Protein AF-A0A4P2QAY0-F1 (afdb_monomer_lite)

Structure (mmCIF, N/CA/C/O backbone):
data_AF-A0A4P2QAY0-F1
#
_entry.id   AF-A0A4P2QAY0-F1
#
loop_
_atom_site.group_PDB
_atom_site.id
_atom_site.type_symbol
_atom_site.label_atom_id
_atom_site.label_alt_id
_atom_site.label_comp_id
_atom_site.label_asym_id
_atom_site.label_entity_id
_atom_site.label_seq_id
_atom_site.pdbx_PDB_ins_code
_atom_site.Cartn_x
_atom_site.Cartn_y
_atom_site.Cartn_z
_atom_site.occupancy
_atom_site.B_iso_or_equiv
_atom_site.auth_seq_id
_atom_site.auth_comp_id
_atom_site.auth_asym_id
_atom_site.auth_atom_id
_atom_site.pdbx_PDB_model_num
ATOM 1 N N . MET A 1 1 ? -12.761 -28.980 12.008 1.00 47.50 1 MET A N 1
ATOM 2 C CA . MET A 1 1 ? -11.413 -28.696 11.479 1.00 47.50 1 MET A CA 1
ATOM 3 C C . MET A 1 1 ? -11.231 -27.200 11.664 1.00 47.50 1 MET A C 1
ATOM 5 O O . MET A 1 1 ? -11.653 -26.453 10.802 1.00 47.50 1 MET A O 1
ATOM 9 N N . LEU A 1 2 ? -11.229 -26.780 12.928 1.00 54.50 2 LEU A N 1
ATOM 10 C CA . LEU A 1 2 ? -10.047 -26.443 13.731 1.00 54.50 2 LEU A CA 1
ATOM 11 C C . LEU A 1 2 ? -9.397 -25.184 13.164 1.00 54.50 2 LEU A C 1
ATOM 13 O O . LEU A 1 2 ? -8.506 -25.261 12.332 1.00 54.50 2 LEU A O 1
ATOM 17 N N . ASP A 1 3 ? -9.877 -24.043 13.655 1.00 65.00 3 ASP A N 1
ATOM 18 C CA . ASP A 1 3 ? -9.274 -22.710 13.551 1.00 65.00 3 ASP A CA 1
ATOM 19 C C . ASP A 1 3 ? -7.863 -22.625 14.194 1.00 65.00 3 ASP A C 1
ATOM 21 O O . ASP A 1 3 ? -7.434 -21.546 14.595 1.00 65.00 3 ASP A O 1
ATOM 25 N N . ASP A 1 4 ? -7.144 -23.750 14.313 1.00 76.12 4 ASP A N 1
ATOM 26 C CA . ASP A 1 4 ? -5.813 -23.865 14.930 1.00 76.12 4 ASP A CA 1
ATOM 27 C C . ASP A 1 4 ? -4.707 -23.212 14.084 1.00 76.12 4 ASP A C 1
ATOM 29 O O . ASP A 1 4 ? -3.622 -22.948 14.593 1.00 76.12 4 ASP A O 1
ATOM 33 N N . ASP A 1 5 ? -4.976 -22.910 12.810 1.00 91.44 5 ASP A N 1
ATOM 34 C CA . ASP A 1 5 ? -4.000 -22.284 11.908 1.00 91.44 5 ASP A CA 1
ATOM 35 C C . ASP A 1 5 ? -3.909 -20.754 12.079 1.00 91.44 5 ASP A C 1
ATOM 37 O O . ASP A 1 5 ? -3.057 -20.105 11.467 1.00 91.44 5 ASP A O 1
ATOM 41 N N . LYS A 1 6 ? -4.777 -20.146 12.902 1.00 95.38 6 LYS A N 1
ATOM 42 C CA . LYS A 1 6 ? -4.763 -18.698 13.147 1.00 95.38 6 LYS A CA 1
ATOM 43 C C . LYS A 1 6 ? -3.815 -18.340 14.288 1.00 95.38 6 LYS A C 1
ATOM 45 O O . LYS A 1 6 ? -3.742 -19.016 15.312 1.00 95.38 6 LYS A O 1
ATOM 50 N N . LEU A 1 7 ? -3.132 -17.209 14.143 1.00 95.62 7 LEU A N 1
ATOM 51 C CA . LEU A 1 7 ? -2.314 -16.630 15.199 1.00 95.62 7 LEU A CA 1
ATOM 52 C C . LEU A 1 7 ? -3.165 -16.335 16.438 1.00 95.62 7 LEU A C 1
ATOM 54 O O . LEU A 1 7 ? -4.282 -15.817 16.344 1.00 95.62 7 LEU A O 1
ATOM 58 N N . SER A 1 8 ? -2.589 -16.618 17.608 1.00 96.19 8 SER A N 1
ATOM 59 C CA . SER A 1 8 ? -3.193 -16.270 18.894 1.00 96.19 8 SER A CA 1
ATOM 60 C C . SER A 1 8 ? -3.553 -14.776 18.929 1.00 96.19 8 SER A C 1
ATOM 62 O O . SER A 1 8 ? -2.738 -13.950 18.505 1.00 96.19 8 SER A O 1
ATOM 64 N N . PRO A 1 9 ? -4.731 -14.390 19.455 1.00 95.62 9 PRO A N 1
ATOM 65 C CA . PRO A 1 9 ? -5.143 -12.990 19.524 1.00 95.62 9 PRO A CA 1
ATOM 66 C C . PRO A 1 9 ? -4.141 -12.109 20.280 1.00 95.62 9 PRO A C 1
ATOM 68 O O . PRO A 1 9 ? -3.967 -10.956 19.898 1.00 95.62 9 PRO A O 1
ATOM 71 N N . ASP A 1 10 ? -3.419 -12.656 21.260 1.00 96.88 10 ASP A N 1
ATOM 72 C CA . ASP A 1 10 ? -2.382 -11.932 22.012 1.00 96.88 10 ASP A CA 1
ATOM 73 C C . ASP A 1 10 ? -1.148 -11.592 21.156 1.00 96.88 10 ASP A C 1
ATOM 75 O O . ASP A 1 10 ? -0.409 -10.658 21.458 1.00 96.88 10 ASP A O 1
ATOM 79 N N . LEU A 1 11 ? -0.914 -12.344 20.072 1.00 97.38 11 LEU A N 1
ATOM 80 C CA . LEU A 1 11 ? 0.129 -12.042 19.088 1.00 97.38 11 LEU A CA 1
ATOM 81 C C . LEU A 1 11 ? -0.341 -11.045 18.038 1.00 97.38 11 LEU A C 1
ATOM 83 O O . LEU A 1 11 ? 0.498 -10.452 17.368 1.00 97.38 11 LEU A O 1
ATOM 87 N N . VAL A 1 12 ? -1.652 -10.875 17.864 1.00 98.25 12 VAL A N 1
ATOM 88 C CA . VAL A 1 12 ? -2.234 -10.036 16.809 1.00 98.25 12 VAL A CA 1
ATOM 89 C C . VAL A 1 12 ? -2.590 -8.653 17.331 1.00 98.25 12 VAL A C 1
ATOM 91 O O . VAL A 1 12 ? -2.385 -7.661 16.630 1.00 98.25 12 VAL A O 1
ATOM 94 N N . TRP A 1 13 ? -3.081 -8.581 18.565 1.00 98.25 13 TRP A N 1
ATOM 95 C CA . TRP A 1 13 ? -3.590 -7.367 19.183 1.00 98.25 13 TRP A CA 1
ATOM 96 C C . TRP A 1 13 ? -2.704 -6.919 20.337 1.00 98.25 13 TRP A C 1
ATOM 98 O O . TRP A 1 13 ? -2.377 -7.680 21.242 1.00 98.25 13 TRP A O 1
ATOM 108 N N . GLN A 1 14 ? -2.355 -5.642 20.322 1.00 98.12 14 GLN A N 1
ATOM 109 C CA . GLN A 1 14 ? -1.758 -4.965 21.458 1.00 98.12 14 GLN A CA 1
ATOM 110 C C . GLN A 1 14 ? -2.830 -4.645 22.518 1.00 98.12 14 GLN A C 1
ATOM 112 O O . GLN A 1 14 ? -4.012 -4.512 22.181 1.00 98.12 14 GLN A O 1
ATOM 117 N N . PRO A 1 15 ? -2.448 -4.451 23.796 1.00 97.44 15 PRO A N 1
ATOM 118 C CA . PRO A 1 15 ? -3.392 -4.110 24.867 1.00 97.44 15 PRO A CA 1
ATOM 119 C C . PRO A 1 15 ? -4.153 -2.792 24.647 1.00 97.44 15 PRO A C 1
ATOM 121 O O . PRO A 1 15 ? -5.195 -2.569 25.258 1.00 97.44 15 PRO A O 1
ATOM 124 N N . ASP A 1 16 ? -3.632 -1.910 23.794 1.00 97.25 16 ASP A N 1
ATOM 125 C CA . ASP A 1 16 ? -4.245 -0.634 23.415 1.00 97.25 16 ASP A CA 1
ATOM 126 C C . ASP A 1 16 ? -5.244 -0.755 22.246 1.00 97.25 16 ASP A C 1
ATOM 128 O O . ASP A 1 16 ? -5.879 0.230 21.863 1.00 97.25 16 ASP A O 1
ATOM 132 N N . GLY A 1 17 ? -5.422 -1.964 21.704 1.00 97.75 17 GLY A N 1
ATOM 133 C CA . GLY A 1 17 ? -6.320 -2.251 20.591 1.00 97.75 17 GLY A CA 1
ATOM 134 C C . GLY A 1 17 ? -5.708 -2.034 19.205 1.00 97.75 17 GLY A C 1
ATOM 135 O O . GLY A 1 17 ? -6.449 -2.111 18.223 1.00 97.75 17 GLY A O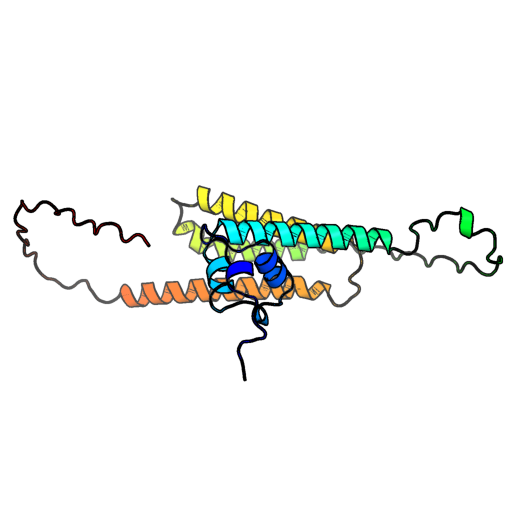 1
ATOM 136 N N . HIS A 1 18 ? -4.402 -1.772 19.092 1.00 98.56 18 HIS A N 1
ATOM 137 C CA . HIS A 1 18 ? -3.695 -1.728 17.809 1.00 98.56 18 HIS A CA 1
ATOM 138 C C . HIS A 1 18 ? -3.202 -3.111 17.367 1.00 98.56 18 HIS A C 1
ATOM 140 O O . HIS A 1 18 ? -3.124 -4.049 18.156 1.00 98.56 18 HIS A O 1
ATOM 146 N N . LEU A 1 19 ? -2.863 -3.246 16.084 1.00 98.50 19 LEU A N 1
ATOM 147 C CA . LEU A 1 19 ? -2.205 -4.451 15.583 1.00 98.50 19 LEU A CA 1
ATOM 148 C C . LEU A 1 19 ? -0.742 -4.473 16.029 1.00 98.50 19 LEU A C 1
ATOM 150 O O . LEU A 1 19 ? -0.080 -3.433 16.075 1.00 98.50 19 LEU A O 1
ATOM 154 N N . THR A 1 20 ? -0.228 -5.649 16.360 1.00 98.44 20 THR A N 1
ATOM 155 C CA . THR A 1 20 ? 1.206 -5.849 16.601 1.00 98.44 20 THR A CA 1
ATOM 156 C C . THR A 1 20 ? 1.997 -5.759 15.291 1.00 98.44 20 THR A C 1
ATOM 158 O O . THR A 1 20 ? 1.451 -5.917 14.199 1.00 98.44 20 THR A O 1
ATOM 161 N N . GLU A 1 21 ? 3.314 -5.570 15.388 1.00 97.44 21 GLU A N 1
ATOM 162 C CA . GLU A 1 21 ? 4.213 -5.624 14.224 1.00 97.44 21 GLU A CA 1
ATOM 163 C C . GLU A 1 21 ? 4.156 -6.985 13.506 1.00 97.44 21 GLU A C 1
ATOM 165 O O . GLU A 1 21 ? 4.254 -7.035 12.285 1.00 97.44 21 GLU A O 1
ATOM 170 N N . ILE A 1 22 ? 3.919 -8.084 14.237 1.00 97.69 22 ILE A N 1
ATOM 171 C CA . ILE A 1 22 ? 3.769 -9.429 13.656 1.00 97.69 22 ILE A CA 1
ATOM 172 C C . ILE A 1 22 ? 2.527 -9.481 12.758 1.00 97.69 22 ILE A C 1
ATOM 174 O O . ILE A 1 22 ? 2.608 -9.942 11.621 1.00 97.69 22 ILE A O 1
ATOM 178 N N . ALA A 1 23 ? 1.390 -8.965 13.236 1.00 98.00 23 ALA A N 1
ATOM 179 C CA . ALA A 1 23 ? 0.167 -8.916 12.440 1.00 98.00 23 ALA A CA 1
ATOM 180 C C . ALA A 1 23 ? 0.288 -7.979 11.232 1.00 98.00 23 ALA A C 1
ATOM 182 O O . ALA A 1 23 ? -0.228 -8.288 10.159 1.00 98.00 23 ALA A O 1
ATOM 183 N N . LEU A 1 24 ? 0.978 -6.846 11.387 1.00 97.81 24 LEU A N 1
ATOM 184 C CA . LEU A 1 24 ? 1.247 -5.928 10.278 1.00 97.81 24 LEU A CA 1
ATOM 185 C C . LEU A 1 24 ? 2.187 -6.546 9.234 1.00 97.81 24 LEU A C 1
ATOM 187 O O . LEU A 1 24 ? 1.961 -6.339 8.045 1.00 97.81 24 LEU A O 1
ATOM 191 N N . GLY A 1 25 ? 3.192 -7.319 9.656 1.00 96.19 25 GLY A N 1
ATOM 192 C CA . GLY A 1 25 ? 4.067 -8.084 8.764 1.00 96.19 25 GLY A CA 1
ATOM 193 C C . GLY A 1 25 ? 3.290 -9.123 7.960 1.00 96.19 25 GLY A C 1
ATOM 194 O O . GLY A 1 25 ? 3.329 -9.087 6.735 1.00 96.19 25 GLY A O 1
ATOM 195 N N . ALA A 1 26 ? 2.478 -9.946 8.633 1.00 96.94 26 ALA A N 1
ATOM 196 C CA . ALA A 1 26 ? 1.621 -10.929 7.966 1.00 96.94 26 ALA A CA 1
ATOM 197 C C . ALA A 1 26 ? 0.665 -10.278 6.946 1.00 96.94 26 ALA A C 1
ATOM 199 O O . ALA A 1 26 ? 0.512 -10.778 5.836 1.00 96.94 26 ALA A O 1
ATOM 200 N N . LEU A 1 27 ? 0.067 -9.122 7.277 1.00 97.06 27 LEU A N 1
ATOM 201 C CA . LEU A 1 27 ? -0.730 -8.346 6.315 1.00 97.06 27 LEU A CA 1
ATOM 202 C C . LEU A 1 27 ? 0.102 -7.815 5.141 1.00 97.06 27 LEU A C 1
ATOM 204 O O . LEU A 1 27 ? -0.397 -7.757 4.021 1.00 97.06 27 LEU A O 1
ATOM 208 N N . GLY A 1 28 ? 1.337 -7.380 5.393 1.00 95.00 28 GLY A N 1
ATOM 209 C CA . GLY A 1 28 ? 2.248 -6.887 4.360 1.00 95.00 28 GLY A CA 1
ATOM 210 C C . GLY A 1 28 ? 2.680 -7.972 3.373 1.00 95.00 28 GLY A C 1
ATOM 211 O O . GLY A 1 28 ? 2.832 -7.678 2.188 1.00 95.00 28 GLY A O 1
ATOM 212 N N . ASP A 1 29 ? 2.812 -9.206 3.855 1.00 93.75 29 ASP A N 1
ATOM 213 C CA . ASP A 1 29 ? 3.214 -10.374 3.067 1.00 93.75 29 ASP A CA 1
ATOM 214 C C . ASP A 1 29 ? 2.033 -11.047 2.333 1.00 93.75 29 ASP A C 1
ATOM 216 O O . ASP A 1 29 ? 2.251 -11.910 1.486 1.00 93.75 29 ASP A O 1
ATOM 220 N N . GLY A 1 30 ? 0.787 -10.627 2.598 1.00 95.00 30 GLY A N 1
ATOM 221 C CA . GLY A 1 30 ? -0.422 -11.229 2.011 1.00 95.00 30 GLY A CA 1
ATOM 222 C C . GLY A 1 30 ? -0.855 -12.535 2.687 1.00 95.00 30 GLY A C 1
ATOM 223 O O . GLY A 1 30 ? -1.545 -13.359 2.091 1.00 95.00 30 GLY A O 1
ATOM 224 N N . GLU A 1 31 ? -0.436 -12.736 3.934 1.00 97.00 31 GLU A N 1
ATOM 225 C CA . GLU A 1 31 ? -0.737 -13.912 4.749 1.00 97.00 31 GLU A CA 1
ATOM 226 C C . GLU A 1 31 ? -1.959 -13.656 5.654 1.00 97.00 31 GLU A C 1
ATOM 228 O O . GLU A 1 31 ? -1.983 -14.023 6.833 1.00 97.00 31 GLU A O 1
ATOM 233 N N . GLU A 1 32 ? -3.012 -13.003 5.138 1.00 96.44 32 GLU A N 1
ATOM 234 C CA . GLU A 1 32 ? -4.208 -12.687 5.937 1.00 96.44 32 GLU A CA 1
ATOM 235 C C . GLU A 1 32 ? -4.941 -13.922 6.484 1.00 96.44 32 GLU A C 1
ATOM 237 O O . GLU A 1 32 ? -5.692 -13.808 7.454 1.00 96.44 32 GLU A O 1
ATOM 242 N N . ALA A 1 33 ? -4.707 -15.102 5.901 1.00 95.88 33 ALA A N 1
ATOM 243 C CA . ALA A 1 33 ? -5.258 -16.371 6.370 1.00 95.88 33 ALA A CA 1
ATOM 244 C C . ALA A 1 33 ? -4.759 -16.753 7.776 1.00 95.88 33 ALA A C 1
ATOM 246 O O . ALA A 1 33 ? -5.478 -17.430 8.511 1.00 95.88 33 ALA A O 1
ATOM 247 N N . LEU A 1 34 ? -3.572 -16.274 8.169 1.00 96.62 34 LEU A N 1
ATOM 248 C CA . LEU A 1 34 ? -3.001 -16.487 9.501 1.00 96.62 34 LEU A CA 1
ATOM 249 C C . LEU A 1 34 ? -3.641 -15.590 10.567 1.00 96.62 34 LEU A C 1
ATOM 251 O O . LEU A 1 34 ? -3.379 -15.761 11.757 1.00 96.62 34 LEU A O 1
ATOM 255 N N . LEU A 1 35 ? -4.453 -14.605 10.175 1.00 97.50 35 LEU A N 1
ATOM 256 C CA . LEU A 1 35 ? -4.983 -13.603 11.091 1.00 97.50 35 LEU A CA 1
ATOM 257 C C . LEU A 1 35 ? -6.418 -13.924 11.536 1.00 97.50 35 LEU A C 1
ATOM 259 O O . LEU A 1 35 ? -7.232 -14.440 10.765 1.00 97.50 35 LEU A O 1
ATOM 263 N N . PRO A 1 36 ? -6.781 -13.579 12.786 1.00 96.44 36 PRO A N 1
ATOM 264 C CA . PRO A 1 36 ? -8.156 -13.630 13.244 1.00 96.44 36 PRO A CA 1
ATOM 265 C C . PRO A 1 36 ? -9.030 -12.670 12.438 1.00 96.44 36 PRO A C 1
ATOM 267 O O . PRO A 1 36 ? -8.585 -11.648 11.901 1.00 96.44 36 PRO A O 1
ATOM 270 N N . GLU A 1 37 ? -10.319 -12.993 12.387 1.00 95.31 37 GLU A N 1
ATOM 271 C CA . GLU A 1 37 ? -11.296 -12.175 11.682 1.00 95.31 37 GLU A CA 1
ATOM 272 C C . GLU A 1 37 ? -11.310 -10.745 12.234 1.00 95.31 37 GLU A C 1
ATOM 274 O O . GLU A 1 37 ? -11.220 -10.506 13.437 1.00 95.31 37 GLU A O 1
ATOM 279 N N . GLY A 1 38 ? -11.410 -9.769 11.333 1.00 95.88 38 GLY A N 1
ATOM 280 C CA . GLY A 1 38 ? -11.451 -8.353 11.692 1.00 95.88 38 GLY A CA 1
ATOM 281 C C . GLY A 1 38 ? -10.093 -7.649 11.754 1.00 95.88 38 GLY A C 1
ATOM 282 O O . GLY A 1 38 ? -10.091 -6.419 11.707 1.00 95.88 38 GLY A O 1
ATOM 283 N N . ALA A 1 39 ? -8.957 -8.360 11.752 1.00 97.94 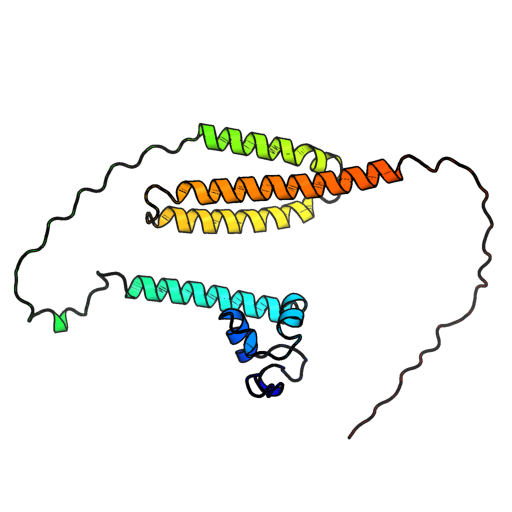39 ALA A N 1
ATOM 284 C CA . ALA A 1 39 ? -7.629 -7.729 11.710 1.00 97.94 39 ALA A CA 1
ATOM 285 C C . ALA A 1 39 ? -7.455 -6.836 10.464 1.00 97.94 39 ALA A C 1
ATOM 287 O O . ALA A 1 39 ? -7.136 -5.650 10.576 1.00 97.94 39 ALA A O 1
ATOM 288 N N . LEU A 1 40 ? -7.791 -7.364 9.282 1.00 97.88 40 LEU A N 1
ATOM 289 C CA . LEU A 1 40 ? -7.760 -6.615 8.019 1.00 97.88 40 LEU A CA 1
ATOM 290 C C . LEU A 1 40 ? -8.717 -5.408 8.038 1.00 97.88 40 LEU A C 1
ATOM 292 O O . LEU A 1 40 ? -8.348 -4.292 7.670 1.00 97.88 40 LEU A O 1
ATOM 296 N N . ALA A 1 41 ? -9.945 -5.607 8.525 1.00 98.00 41 ALA A N 1
ATOM 297 C CA . ALA A 1 41 ? -10.934 -4.535 8.628 1.00 98.00 41 ALA A CA 1
ATOM 298 C C . ALA A 1 41 ? -10.489 -3.424 9.596 1.00 98.00 41 ALA A C 1
ATOM 300 O O . ALA A 1 41 ? -10.766 -2.247 9.352 1.00 98.00 41 ALA A O 1
ATOM 301 N N . HIS A 1 42 ? -9.790 -3.781 10.675 1.00 98.50 42 HIS A N 1
ATOM 302 C CA . HIS A 1 42 ? -9.201 -2.828 11.603 1.00 98.50 42 HIS A CA 1
ATOM 303 C C . HIS A 1 42 ? -8.054 -2.055 10.951 1.00 98.50 42 HIS A C 1
ATOM 305 O O . HIS A 1 42 ? -8.070 -0.827 11.011 1.00 98.50 42 HIS A O 1
ATOM 311 N N . ALA A 1 43 ? -7.106 -2.727 10.286 1.00 98.12 43 ALA A N 1
ATOM 312 C CA . ALA A 1 43 ? -6.000 -2.065 9.587 1.00 98.12 43 ALA A CA 1
ATOM 313 C C . ALA A 1 43 ? -6.500 -1.006 8.589 1.00 98.12 43 ALA A C 1
ATOM 315 O O . ALA A 1 43 ? -5.944 0.085 8.520 1.00 98.12 43 ALA A O 1
ATOM 316 N N . ALA A 1 44 ? -7.605 -1.283 7.888 1.00 96.69 44 ALA A N 1
ATOM 317 C CA . ALA A 1 44 ? -8.215 -0.353 6.938 1.00 96.69 44 ALA A CA 1
ATOM 318 C C . ALA A 1 44 ? -8.888 0.878 7.584 1.00 96.69 44 ALA A C 1
ATOM 320 O O . ALA A 1 44 ? -9.072 1.899 6.920 1.00 96.69 44 ALA A O 1
ATOM 321 N N . ARG A 1 45 ? -9.297 0.796 8.858 1.00 97.81 45 ARG A N 1
ATOM 322 C CA . ARG A 1 45 ? -10.038 1.865 9.563 1.00 97.81 45 ARG A CA 1
ATOM 323 C C . ARG A 1 45 ? -9.191 2.615 10.588 1.00 97.81 45 ARG A C 1
ATOM 325 O O . ARG A 1 45 ? -9.470 3.773 10.890 1.00 97.81 45 ARG A O 1
ATOM 332 N N . CYS A 1 46 ? -8.182 1.956 11.140 1.00 98.56 46 CYS A N 1
ATOM 333 C CA . CYS A 1 46 ? -7.324 2.482 12.184 1.00 98.56 46 CYS A CA 1
ATOM 334 C C . CYS A 1 46 ? -6.121 3.196 11.563 1.00 98.56 46 CYS A C 1
ATOM 336 O O . CYS A 1 46 ? -5.197 2.559 11.060 1.00 98.56 46 CYS A O 1
ATOM 338 N N . LEU A 1 47 ? -6.129 4.532 11.606 1.00 98.00 47 LEU A N 1
ATOM 339 C CA . LEU A 1 47 ? -5.093 5.365 10.987 1.00 98.00 47 LEU A CA 1
ATOM 340 C C . LEU A 1 47 ? -3.660 5.029 11.463 1.00 98.00 47 LEU A C 1
ATOM 342 O O . LEU A 1 47 ? -2.784 4.931 10.602 1.00 98.00 47 LEU A O 1
ATOM 346 N N . PRO A 1 48 ? -3.390 4.798 12.768 1.00 98.38 48 PRO A N 1
ATOM 347 C CA . PRO A 1 48 ? -2.076 4.340 13.218 1.00 98.38 48 PRO A CA 1
ATOM 348 C C . PRO A 1 48 ? -1.633 3.032 12.551 1.00 98.38 48 PRO A C 1
ATOM 350 O O . PRO A 1 48 ? -0.548 2.996 11.971 1.00 98.38 48 PRO A O 1
ATOM 353 N N . CYS A 1 49 ? -2.489 2.004 12.535 1.00 98.56 49 CYS A N 1
ATOM 354 C CA . CYS A 1 49 ? -2.187 0.707 11.921 1.00 98.56 49 CYS A CA 1
ATOM 355 C C . CYS A 1 49 ? -1.964 0.833 10.406 1.00 98.56 49 CYS A C 1
ATOM 357 O O . CYS A 1 49 ? -0.979 0.315 9.887 1.00 98.56 49 CYS A O 1
ATOM 359 N N . ALA A 1 50 ? -2.816 1.591 9.706 1.00 98.00 50 ALA A N 1
ATOM 360 C CA . ALA A 1 50 ? -2.659 1.861 8.276 1.00 98.00 50 ALA A CA 1
ATOM 361 C C . ALA A 1 50 ? -1.327 2.567 7.968 1.00 98.00 50 ALA A C 1
ATOM 363 O O . ALA A 1 50 ? -0.634 2.227 7.009 1.00 98.00 50 ALA A O 1
ATOM 364 N N . SER A 1 51 ? -0.946 3.543 8.799 1.00 97.06 51 SER A N 1
ATOM 365 C CA . SER A 1 51 ? 0.318 4.268 8.640 1.00 97.06 51 SER A CA 1
ATOM 366 C C . SER A 1 51 ? 1.538 3.378 8.896 1.00 97.06 51 SER A C 1
ATOM 368 O O . SER A 1 51 ? 2.528 3.474 8.170 1.00 97.06 51 SER A O 1
ATOM 370 N N . ALA A 1 52 ? 1.464 2.486 9.889 1.00 97.94 52 ALA A N 1
ATOM 371 C CA . ALA A 1 52 ? 2.523 1.535 10.201 1.00 97.94 52 ALA A CA 1
ATOM 372 C C . ALA A 1 52 ? 2.701 0.512 9.070 1.00 97.94 52 ALA A C 1
ATOM 374 O O . ALA A 1 52 ? 3.822 0.353 8.587 1.00 97.94 52 ALA A O 1
ATOM 375 N N . LEU A 1 53 ? 1.601 -0.057 8.562 1.00 97.62 53 LEU A N 1
ATOM 376 C CA . LEU A 1 53 ? 1.603 -0.950 7.400 1.00 97.62 53 LEU A CA 1
ATOM 377 C C . LEU A 1 53 ? 2.230 -0.280 6.166 1.00 97.62 53 LEU A C 1
ATOM 379 O O . LEU A 1 53 ? 3.087 -0.859 5.504 1.00 97.62 53 LEU A O 1
ATOM 383 N N . GLY A 1 54 ? 1.868 0.979 5.892 1.00 95.38 54 GLY A N 1
ATOM 384 C CA . GLY A 1 54 ? 2.453 1.743 4.787 1.00 95.38 54 GLY A CA 1
ATOM 385 C C . GLY A 1 54 ? 3.963 1.968 4.931 1.00 95.38 54 GLY A C 1
ATOM 386 O O . GLY A 1 54 ? 4.697 1.871 3.947 1.00 95.38 54 GLY A O 1
ATOM 387 N N . ARG A 1 55 ? 4.459 2.233 6.149 1.00 95.94 55 ARG A N 1
ATOM 388 C CA . ARG A 1 55 ? 5.908 2.352 6.405 1.00 95.94 55 ARG A CA 1
ATOM 389 C C . ARG A 1 55 ? 6.630 1.024 6.203 1.00 95.94 55 ARG A C 1
ATOM 391 O O . ARG A 1 55 ? 7.693 1.032 5.587 1.00 95.94 55 ARG A O 1
ATOM 398 N N . ALA A 1 56 ? 6.058 -0.078 6.686 1.00 93.50 56 ALA A N 1
ATOM 399 C CA . ALA A 1 56 ? 6.612 -1.414 6.485 1.00 93.50 56 ALA A CA 1
ATOM 400 C C . ALA A 1 56 ? 6.720 -1.740 4.986 1.00 93.50 56 ALA A C 1
ATOM 402 O O . ALA A 1 56 ? 7.800 -2.083 4.514 1.00 93.50 56 ALA A O 1
ATOM 403 N N . ALA A 1 57 ? 5.661 -1.489 4.209 1.00 91.75 57 ALA A N 1
ATOM 404 C CA . ALA A 1 57 ? 5.672 -1.687 2.759 1.00 91.75 57 ALA A CA 1
ATOM 405 C C . ALA A 1 57 ? 6.757 -0.855 2.041 1.00 91.75 57 ALA A C 1
ATOM 407 O O . ALA A 1 57 ? 7.480 -1.372 1.188 1.00 91.75 57 ALA A O 1
ATOM 408 N N . LEU A 1 58 ? 6.924 0.426 2.402 1.00 92.44 58 LEU A N 1
ATOM 409 C CA . LEU A 1 58 ? 7.983 1.275 1.834 1.00 92.44 58 LEU A CA 1
ATOM 410 C C . LEU A 1 58 ? 9.392 0.789 2.203 1.00 92.44 58 LEU A C 1
ATOM 412 O O . LEU A 1 58 ? 10.311 0.912 1.391 1.00 92.44 58 LEU A O 1
ATOM 416 N N . LEU A 1 59 ? 9.576 0.252 3.412 1.00 93.00 59 LEU A N 1
ATOM 417 C CA . LEU A 1 59 ? 10.840 -0.362 3.818 1.00 93.00 59 LEU A CA 1
ATOM 418 C C . LEU A 1 59 ? 11.118 -1.632 3.009 1.00 93.00 59 LEU A C 1
ATOM 420 O O . LEU A 1 59 ? 12.226 -1.761 2.491 1.00 93.00 59 LEU A O 1
ATOM 424 N N . SER A 1 60 ? 10.127 -2.505 2.810 1.00 88.62 60 SER A N 1
ATOM 425 C CA . SER A 1 60 ? 10.278 -3.713 1.987 1.00 88.62 60 SER A CA 1
ATOM 426 C C . SER A 1 60 ? 10.674 -3.387 0.545 1.00 88.62 60 SER A C 1
ATOM 428 O O . SER A 1 60 ? 11.544 -4.053 -0.016 1.00 88.62 60 SER A O 1
ATOM 430 N N . LEU A 1 61 ? 10.123 -2.316 -0.041 1.00 89.50 61 LEU A N 1
ATOM 431 C CA . LEU A 1 61 ? 10.534 -1.851 -1.371 1.00 89.50 61 LEU A CA 1
ATOM 432 C C . LEU A 1 61 ? 12.014 -1.451 -1.414 1.00 89.50 61 LEU A C 1
ATOM 434 O O . LEU A 1 61 ? 12.734 -1.898 -2.306 1.00 89.50 61 LEU A O 1
ATOM 438 N N . ARG A 1 62 ? 12.483 -0.670 -0.433 1.00 92.94 62 ARG A N 1
ATOM 439 C CA . ARG A 1 62 ? 13.893 -0.246 -0.352 1.00 92.94 62 ARG A CA 1
ATOM 440 C C . ARG A 1 62 ? 14.839 -1.418 -0.122 1.00 92.94 62 ARG A C 1
ATOM 442 O O . ARG A 1 62 ? 15.907 -1.465 -0.723 1.00 92.94 62 ARG A O 1
ATOM 449 N N . VAL A 1 63 ? 14.450 -2.372 0.723 1.00 94.25 63 VAL A N 1
ATOM 450 C CA . VAL A 1 63 ? 15.218 -3.608 0.929 1.00 94.25 63 VAL A CA 1
ATOM 451 C C . VAL A 1 63 ? 15.297 -4.394 -0.379 1.00 94.25 63 VAL A C 1
ATOM 453 O O . VAL A 1 63 ? 16.377 -4.829 -0.766 1.00 94.25 63 VAL A O 1
ATOM 456 N N . GLY A 1 64 ? 14.187 -4.514 -1.110 1.00 90.25 64 GLY A N 1
ATOM 457 C CA . GLY A 1 64 ? 14.166 -5.175 -2.413 1.00 90.25 64 GLY A CA 1
ATOM 458 C C . GLY A 1 64 ? 15.007 -4.467 -3.481 1.00 90.25 64 GLY A C 1
ATOM 459 O O . GLY A 1 64 ? 15.542 -5.131 -4.366 1.00 90.25 64 GLY A O 1
ATOM 460 N N . GLU A 1 65 ? 15.124 -3.140 -3.437 1.00 91.81 65 GLU A N 1
ATOM 461 C CA . GLU A 1 65 ? 16.043 -2.373 -4.293 1.00 91.81 65 GLU A CA 1
ATOM 462 C C . GLU A 1 65 ? 17.502 -2.652 -3.926 1.00 91.81 65 GLU A C 1
ATOM 464 O O . GLU A 1 65 ? 18.270 -3.057 -4.796 1.00 91.81 65 GLU A O 1
ATOM 469 N N . ALA A 1 66 ? 17.852 -2.567 -2.641 1.00 92.12 66 ALA A N 1
ATOM 470 C CA . ALA A 1 66 ? 19.203 -2.855 -2.163 1.00 92.12 66 ALA A CA 1
ATOM 471 C C . ALA A 1 66 ? 19.647 -4.294 -2.487 1.00 92.12 66 ALA A C 1
ATOM 473 O O . ALA A 1 66 ? 20.776 -4.518 -2.919 1.00 92.12 66 ALA A O 1
ATOM 474 N N . LEU A 1 67 ? 18.754 -5.280 -2.338 1.00 92.06 67 LEU A N 1
ATOM 475 C CA . LEU A 1 67 ? 19.041 -6.670 -2.706 1.00 92.06 67 LEU A CA 1
ATOM 476 C C . LEU A 1 67 ? 19.216 -6.846 -4.220 1.00 92.06 67 LEU A C 1
ATOM 478 O O . LEU A 1 67 ? 20.067 -7.623 -4.645 1.00 92.06 67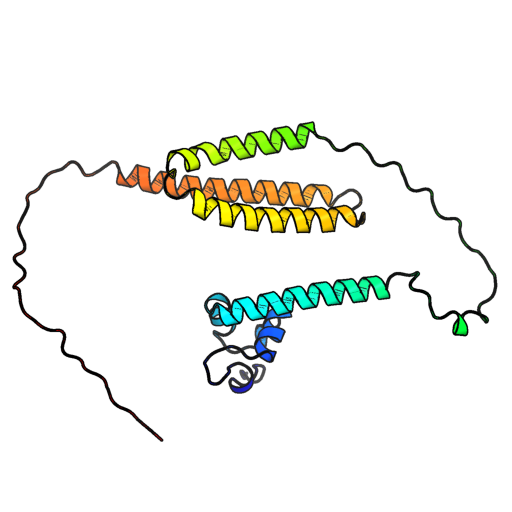 LEU A O 1
ATOM 482 N N . ARG A 1 68 ? 18.453 -6.120 -5.048 1.00 89.38 68 ARG A N 1
ATOM 483 C CA . ARG A 1 68 ? 18.626 -6.133 -6.512 1.00 89.38 68 ARG A CA 1
ATOM 484 C C . ARG A 1 68 ? 19.943 -5.494 -6.942 1.00 89.38 68 ARG A C 1
ATOM 486 O O . ARG A 1 68 ? 20.582 -6.013 -7.851 1.00 89.38 68 ARG A O 1
ATOM 493 N N . GLU A 1 69 ? 20.355 -4.413 -6.287 1.00 87.88 69 GLU A N 1
ATOM 494 C CA . GLU A 1 69 ? 21.661 -3.781 -6.508 1.00 87.88 69 GLU A CA 1
ATOM 495 C C . GLU A 1 69 ? 22.812 -4.727 -6.140 1.00 87.88 69 GLU A C 1
ATOM 497 O O . GLU A 1 69 ? 23.769 -4.846 -6.900 1.00 87.88 69 GLU A O 1
ATOM 502 N N . GLN A 1 70 ? 22.693 -5.465 -5.030 1.00 88.62 70 GLN A N 1
ATOM 503 C CA . GLN A 1 70 ? 23.675 -6.481 -4.625 1.00 88.62 70 GLN A CA 1
ATOM 504 C C . GLN A 1 70 ? 23.695 -7.705 -5.550 1.00 88.62 70 GLN A C 1
ATOM 506 O O . GLN A 1 70 ? 24.752 -8.286 -5.781 1.00 88.62 70 GLN A O 1
ATOM 511 N N . ALA A 1 71 ? 22.536 -8.106 -6.075 1.00 88.44 71 ALA A N 1
ATOM 512 C CA . ALA A 1 71 ? 22.405 -9.235 -6.992 1.00 88.44 71 ALA A CA 1
ATOM 513 C C . ALA A 1 71 ? 22.781 -8.895 -8.445 1.00 88.44 71 ALA A C 1
ATOM 515 O O . ALA A 1 71 ? 22.860 -9.802 -9.278 1.00 88.44 71 ALA A O 1
ATOM 516 N N . ALA A 1 72 ? 22.993 -7.616 -8.780 1.00 86.25 72 ALA A N 1
ATOM 517 C CA . ALA A 1 72 ? 23.370 -7.217 -10.127 1.00 86.25 72 ALA A CA 1
ATOM 518 C C . ALA A 1 72 ? 24.734 -7.841 -10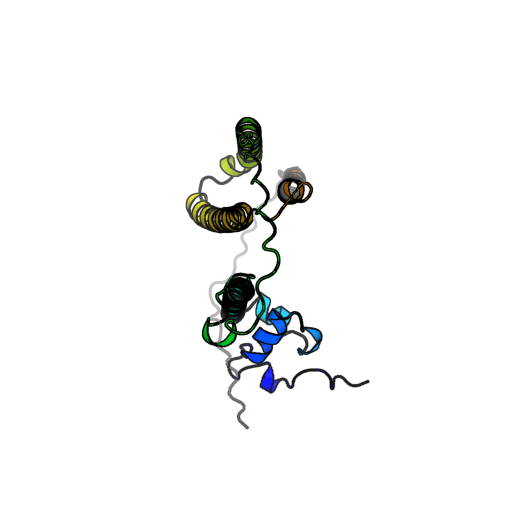.496 1.00 86.25 72 ALA A C 1
ATOM 520 O O . ALA A 1 72 ? 25.723 -7.624 -9.787 1.00 86.25 72 ALA A O 1
ATOM 521 N N . PRO A 1 73 ? 24.821 -8.616 -11.595 1.00 66.94 73 PRO A N 1
ATOM 522 C CA . PRO A 1 73 ? 26.059 -9.261 -12.018 1.00 66.94 73 PRO A CA 1
ATOM 523 C C . PRO A 1 73 ? 27.079 -8.183 -12.402 1.00 66.94 73 PRO A C 1
ATOM 525 O O . PRO A 1 73 ? 26.985 -7.570 -13.462 1.00 66.94 73 PRO A O 1
ATOM 528 N N . GLY A 1 74 ? 28.020 -7.909 -11.500 1.00 69.44 74 GLY A N 1
ATOM 529 C CA . GLY A 1 74 ? 28.944 -6.777 -11.599 1.00 69.44 74 GLY A CA 1
ATOM 530 C C . GLY A 1 74 ? 29.221 -6.086 -10.263 1.00 69.44 74 GLY A C 1
ATOM 531 O O . GLY A 1 74 ? 30.212 -5.366 -10.173 1.00 69.44 74 GLY A O 1
ATOM 532 N N . ALA A 1 75 ? 28.415 -6.339 -9.222 1.00 59.34 75 ALA A N 1
ATOM 533 C CA . ALA A 1 75 ? 28.826 -6.080 -7.846 1.00 59.34 75 ALA A CA 1
ATOM 534 C C . ALA A 1 75 ? 30.067 -6.939 -7.579 1.00 59.34 75 ALA A C 1
ATOM 536 O O . ALA A 1 75 ? 29.996 -8.167 -7.589 1.00 59.34 75 ALA A O 1
ATOM 537 N N . GLU A 1 76 ? 31.213 -6.272 -7.498 1.00 61.28 76 GLU A N 1
ATOM 538 C CA . GLU A 1 76 ? 32.539 -6.869 -7.481 1.00 61.28 76 GLU A CA 1
ATOM 539 C C . GLU A 1 76 ? 32.605 -7.972 -6.427 1.00 61.28 76 GLU A C 1
ATOM 541 O O . GLU A 1 76 ? 32.681 -7.720 -5.225 1.00 61.28 76 GLU A O 1
ATOM 546 N N . GLU A 1 77 ? 32.560 -9.220 -6.889 1.00 56.81 77 GLU A N 1
ATOM 547 C CA . GLU A 1 77 ? 32.997 -10.350 -6.090 1.00 56.81 77 GLU A CA 1
ATOM 548 C C . GLU A 1 77 ? 34.401 -9.975 -5.594 1.00 56.81 77 GLU A C 1
ATOM 550 O O . GLU A 1 77 ? 35.253 -9.670 -6.441 1.00 56.81 77 GLU A O 1
ATOM 555 N N . PRO A 1 78 ? 34.637 -9.874 -4.271 1.00 61.09 78 PRO A N 1
ATOM 556 C CA . PRO A 1 78 ? 35.874 -9.326 -3.743 1.00 61.09 78 PRO A CA 1
ATOM 557 C C . PRO A 1 78 ? 37.042 -10.037 -4.419 1.00 61.09 78 PRO A C 1
ATOM 559 O O . PRO A 1 78 ? 37.166 -11.261 -4.343 1.00 61.09 78 PRO A O 1
ATOM 562 N N . ALA A 1 79 ? 37.869 -9.253 -5.118 1.00 57.91 79 ALA A N 1
ATOM 563 C CA . ALA A 1 79 ? 38.904 -9.723 -6.041 1.00 57.91 79 ALA A CA 1
ATOM 564 C C . ALA A 1 79 ? 39.863 -10.769 -5.435 1.00 57.91 79 ALA A C 1
ATOM 566 O O . ALA A 1 79 ? 40.516 -11.505 -6.167 1.00 57.91 79 ALA A O 1
ATOM 567 N N . ALA A 1 80 ? 39.883 -10.898 -4.106 1.00 58.97 80 ALA A N 1
ATOM 568 C CA . ALA A 1 80 ? 40.612 -11.912 -3.357 1.00 58.97 80 ALA A CA 1
ATOM 569 C C . ALA A 1 80 ? 40.233 -13.377 -3.680 1.00 58.97 80 ALA A C 1
ATOM 571 O O . ALA A 1 80 ? 41.037 -14.260 -3.399 1.00 58.97 80 ALA A O 1
ATOM 572 N N . LEU A 1 81 ? 39.063 -13.663 -4.272 1.00 56.88 81 LEU A N 1
ATOM 573 C CA . LEU A 1 81 ? 38.694 -15.025 -4.713 1.00 56.88 81 LEU A CA 1
ATOM 574 C C . LEU A 1 81 ? 38.797 -15.241 -6.232 1.00 56.88 81 LEU A C 1
ATOM 576 O O . LEU A 1 81 ? 38.720 -16.375 -6.703 1.00 56.88 81 LEU A O 1
ATOM 580 N N . ARG A 1 82 ? 39.011 -14.175 -7.014 1.00 52.72 82 ARG A N 1
ATOM 581 C CA . ARG A 1 82 ? 38.920 -14.219 -8.483 1.00 52.72 82 ARG A CA 1
ATOM 582 C C . ARG A 1 82 ? 40.240 -14.549 -9.189 1.00 52.72 82 ARG A C 1
ATOM 584 O O . ARG A 1 82 ? 40.241 -14.766 -10.396 1.00 52.72 82 ARG A O 1
ATOM 591 N N . GLU A 1 83 ? 41.349 -14.656 -8.457 1.00 58.59 83 GLU A N 1
ATOM 592 C CA . GLU A 1 83 ? 42.682 -14.912 -9.030 1.00 58.59 83 GLU A CA 1
ATOM 593 C C . GLU A 1 83 ? 42.915 -16.376 -9.480 1.00 58.59 83 GLU A C 1
ATOM 595 O O . GLU A 1 83 ? 43.973 -16.694 -10.013 1.00 58.59 83 GLU A O 1
ATOM 600 N N . GLN A 1 84 ? 41.936 -17.283 -9.330 1.00 57.50 84 GLN A N 1
ATOM 601 C CA . GLN A 1 84 ? 42.082 -18.698 -9.729 1.00 57.50 84 GLN A CA 1
ATOM 602 C C . GLN A 1 84 ? 41.163 -19.169 -10.873 1.00 57.50 84 GLN A C 1
ATOM 604 O O . GLN A 1 84 ? 41.224 -20.339 -11.252 1.00 57.50 84 GLN A O 1
ATOM 609 N N . ALA A 1 85 ? 40.351 -18.295 -11.479 1.00 53.62 85 ALA A N 1
ATOM 610 C CA . ALA A 1 85 ? 39.524 -18.663 -12.634 1.00 53.62 85 ALA A CA 1
ATOM 611 C C . ALA A 1 85 ? 40.185 -18.231 -13.956 1.00 53.62 85 ALA A C 1
ATOM 613 O O . ALA A 1 85 ? 40.467 -17.059 -14.186 1.00 53.62 85 ALA A O 1
ATOM 614 N N . ALA A 1 86 ? 40.447 -19.220 -14.810 1.00 56.81 86 ALA A N 1
ATOM 615 C CA . ALA A 1 86 ? 41.236 -19.139 -16.033 1.00 56.81 86 ALA A CA 1
ATOM 616 C C . ALA A 1 86 ? 40.792 -18.050 -17.046 1.00 56.81 86 ALA A C 1
ATOM 618 O O . ALA A 1 86 ? 39.602 -17.756 -17.176 1.00 56.81 86 ALA A O 1
ATOM 619 N N . PRO A 1 87 ? 41.733 -17.504 -17.842 1.00 54.94 87 PRO A N 1
ATOM 620 C CA . PRO A 1 87 ? 41.447 -16.519 -18.878 1.00 54.94 87 PRO A CA 1
ATOM 621 C C . PRO A 1 87 ? 40.876 -17.209 -20.125 1.00 54.94 87 PRO A C 1
ATOM 623 O O . PRO A 1 87 ? 41.597 -17.879 -20.863 1.00 54.94 87 PRO A O 1
ATOM 626 N N . GLY A 1 88 ? 39.581 -17.042 -20.391 1.00 56.75 88 GLY A N 1
ATOM 627 C CA . GLY A 1 88 ? 38.967 -17.580 -21.603 1.00 56.75 88 GLY A CA 1
ATOM 628 C C . GLY A 1 88 ? 37.624 -16.941 -21.940 1.00 56.75 88 GLY A C 1
ATOM 629 O O . GLY A 1 88 ? 36.618 -17.279 -21.335 1.00 56.75 88 GLY A O 1
ATOM 630 N N . ALA A 1 89 ? 37.637 -16.074 -22.958 1.00 58.00 89 ALA A N 1
ATOM 631 C CA . ALA A 1 89 ? 36.490 -15.542 -23.703 1.00 58.00 89 ALA A CA 1
ATOM 632 C C . ALA A 1 89 ? 35.565 -14.542 -22.972 1.00 58.00 89 ALA A C 1
ATOM 634 O O . ALA A 1 89 ? 34.444 -14.851 -22.578 1.00 58.00 89 ALA A O 1
ATOM 635 N N . GLN A 1 90 ? 36.003 -13.280 -22.910 1.00 51.84 90 GLN A N 1
ATOM 636 C CA . GLN A 1 90 ? 35.100 -12.133 -22.776 1.00 51.84 90 GLN A CA 1
ATOM 637 C C . GLN A 1 90 ? 34.379 -11.915 -24.116 1.00 51.84 90 GLN A C 1
ATOM 639 O O . GLN A 1 90 ? 35.006 -11.548 -25.111 1.00 51.84 90 GLN A O 1
ATOM 644 N N . ALA A 1 91 ? 33.071 -12.174 -24.155 1.00 56.31 91 ALA A N 1
ATOM 645 C CA . ALA A 1 91 ? 32.218 -11.810 -25.282 1.00 56.31 91 ALA A CA 1
ATOM 646 C C . ALA A 1 91 ? 32.036 -10.283 -25.320 1.00 56.31 91 ALA A C 1
ATOM 648 O O . ALA A 1 91 ? 31.795 -9.651 -24.292 1.00 56.31 91 ALA A O 1
ATOM 649 N N . ALA A 1 92 ? 32.199 -9.699 -26.507 1.00 61.75 92 ALA A N 1
ATOM 650 C CA . ALA A 1 92 ? 32.139 -8.261 -26.725 1.00 61.75 92 ALA A CA 1
ATOM 651 C C . ALA A 1 92 ? 30.751 -7.684 -26.363 1.00 61.75 92 ALA A C 1
ATOM 653 O O . ALA A 1 92 ? 29.739 -8.299 -26.703 1.00 61.75 92 ALA A O 1
ATOM 654 N N . PRO A 1 93 ? 30.685 -6.512 -25.705 1.00 58.72 93 PRO A N 1
ATOM 655 C CA . PRO A 1 93 ? 29.425 -5.854 -25.375 1.00 58.72 93 PRO A CA 1
ATOM 656 C C . PRO A 1 93 ? 28.670 -5.450 -26.649 1.00 58.72 93 PRO A C 1
ATOM 658 O O . PRO A 1 93 ? 29.220 -4.774 -27.521 1.00 58.72 93 PRO A O 1
ATOM 661 N N . GLU A 1 94 ? 27.406 -5.871 -26.750 1.00 63.81 94 GLU A N 1
ATOM 662 C CA . GLU A 1 94 ? 26.519 -5.496 -27.852 1.00 63.81 94 GLU A CA 1
ATOM 663 C C . GLU A 1 94 ? 26.237 -3.979 -27.851 1.00 63.81 94 GLU A C 1
ATOM 665 O O . GLU A 1 94 ? 26.046 -3.377 -26.788 1.00 63.81 94 GLU A O 1
ATOM 670 N N . PRO A 1 95 ? 26.199 -3.339 -29.035 1.00 58.09 95 PRO A N 1
ATOM 671 C CA . PRO A 1 95 ? 25.985 -1.905 -29.165 1.00 58.09 95 PRO A CA 1
ATOM 672 C C . PRO A 1 95 ? 24.559 -1.511 -28.755 1.00 58.09 95 PRO A C 1
ATOM 674 O O . PRO A 1 95 ? 23.567 -1.981 -29.308 1.00 58.09 95 PRO A O 1
ATOM 677 N N . VAL A 1 96 ? 24.469 -0.590 -27.796 1.00 57.81 96 VAL A N 1
ATOM 678 C CA . VAL A 1 96 ? 23.213 -0.012 -27.304 1.00 57.81 96 VAL A CA 1
ATOM 679 C C . VAL A 1 96 ? 22.531 0.783 -28.423 1.00 57.81 96 VAL A C 1
ATOM 681 O O . VAL A 1 96 ? 23.093 1.745 -28.947 1.00 57.81 96 VAL A O 1
ATOM 684 N N . ALA A 1 97 ? 21.309 0.383 -28.779 1.00 56.69 97 ALA A N 1
ATOM 685 C CA . ALA A 1 97 ? 20.525 1.010 -29.838 1.00 56.69 97 ALA A CA 1
ATOM 686 C C . ALA A 1 97 ? 20.118 2.467 -29.502 1.00 56.69 97 ALA A C 1
ATOM 688 O O . ALA A 1 97 ? 19.870 2.797 -28.336 1.00 56.69 97 ALA A O 1
ATOM 689 N N . PRO A 1 98 ? 20.023 3.350 -30.517 1.00 56.31 98 PRO A N 1
ATOM 690 C CA . PRO A 1 98 ? 19.644 4.750 -30.346 1.00 56.31 98 PRO A CA 1
ATOM 691 C C . PRO A 1 98 ? 18.196 4.897 -29.857 1.00 56.31 98 PRO A C 1
ATOM 693 O O . PRO A 1 98 ? 17.286 4.224 -30.335 1.00 56.31 98 PRO A O 1
ATOM 696 N N . ARG A 1 99 ? 17.983 5.801 -28.895 1.00 54.31 99 ARG A N 1
ATOM 697 C CA . ARG A 1 99 ? 16.667 6.087 -28.307 1.00 54.31 99 ARG A CA 1
ATOM 698 C C . ARG A 1 99 ? 15.846 6.976 -29.240 1.00 54.31 99 ARG A C 1
ATOM 700 O O . ARG A 1 99 ? 16.308 8.046 -29.631 1.00 54.31 99 ARG A O 1
ATOM 707 N N . GLU A 1 100 ? 14.628 6.549 -29.558 1.00 65.75 100 GLU A N 1
ATOM 708 C CA . GLU A 1 100 ? 13.689 7.339 -30.356 1.00 65.75 100 GLU A CA 1
ATOM 709 C C . GLU A 1 100 ? 13.157 8.563 -29.585 1.00 65.75 100 GLU A C 1
ATOM 711 O O . GLU A 1 100 ? 13.005 8.517 -28.357 1.00 65.75 100 GLU A O 1
ATOM 716 N N . PRO A 1 101 ? 12.872 9.677 -30.285 1.00 65.50 101 PRO A N 1
ATOM 717 C CA . PRO A 1 101 ? 12.336 10.885 -29.673 1.00 65.50 101 PRO A CA 1
ATOM 718 C C . PRO A 1 101 ? 10.910 10.665 -29.147 1.00 65.50 101 PRO A C 1
ATOM 720 O O . PRO A 1 101 ? 10.054 10.083 -29.808 1.00 65.50 101 PRO A O 1
ATOM 723 N N . LEU A 1 102 ? 10.645 11.181 -27.946 1.00 61.03 102 LEU A N 1
ATOM 724 C CA . LEU A 1 102 ? 9.346 11.076 -27.279 1.00 61.03 102 LEU A CA 1
ATOM 725 C C . LEU A 1 102 ? 8.227 11.776 -28.087 1.00 61.03 102 LEU A C 1
ATOM 727 O O . LEU A 1 102 ? 8.415 12.914 -28.529 1.00 61.03 102 LEU A O 1
ATOM 731 N N . PRO A 1 103 ? 7.033 11.166 -28.233 1.00 74.75 103 PRO A N 1
ATOM 732 C CA . PRO A 1 103 ? 5.924 11.732 -29.003 1.00 74.75 103 PRO A CA 1
ATOM 733 C C . PRO A 1 103 ? 5.185 12.831 -28.218 1.00 74.75 103 PRO A C 1
ATOM 735 O O . PRO A 1 103 ? 4.111 12.619 -27.650 1.00 74.75 103 PRO A O 1
ATOM 738 N N . ILE A 1 104 ? 5.751 14.042 -28.210 1.00 83.31 104 ILE A N 1
ATOM 739 C CA . ILE A 1 104 ? 5.233 15.220 -27.481 1.00 83.31 104 ILE A CA 1
ATOM 740 C C . ILE A 1 104 ? 3.783 15.554 -27.874 1.00 83.31 104 ILE A C 1
ATOM 742 O O . ILE A 1 104 ? 2.979 15.942 -27.026 1.00 83.31 104 ILE A O 1
ATOM 746 N N . ALA A 1 105 ? 3.416 15.356 -29.143 1.00 70.50 105 ALA A N 1
ATOM 747 C CA . ALA A 1 105 ? 2.062 15.621 -29.627 1.00 70.50 105 ALA A CA 1
ATOM 748 C C . ALA A 1 105 ? 1.006 14.727 -28.949 1.00 70.50 105 ALA A C 1
ATOM 750 O O . ALA A 1 105 ? -0.067 15.211 -28.589 1.00 70.50 105 ALA A O 1
ATOM 751 N N . ALA A 1 106 ? 1.320 13.449 -28.711 1.00 68.50 106 ALA A N 1
ATOM 752 C CA . ALA A 1 106 ? 0.410 12.528 -28.029 1.00 68.50 106 ALA A CA 1
ATOM 753 C C . ALA A 1 106 ? 0.200 12.933 -26.561 1.00 68.50 106 ALA A C 1
ATOM 755 O O . ALA A 1 106 ? -0.927 12.914 -26.064 1.00 68.50 106 ALA A O 1
ATOM 756 N N . LEU A 1 107 ? 1.271 13.380 -25.896 1.00 70.81 107 LEU A N 1
ATOM 757 C CA . LEU A 1 107 ? 1.211 13.924 -24.538 1.00 70.81 107 LEU A CA 1
ATOM 758 C C . LEU A 1 107 ? 0.329 15.175 -24.462 1.00 70.81 107 LEU A C 1
ATOM 760 O O . LEU A 1 107 ? -0.518 15.263 -23.577 1.00 70.81 107 LEU A O 1
ATOM 764 N N . ALA A 1 108 ? 0.473 16.111 -25.403 1.00 71.81 108 ALA A N 1
ATOM 765 C CA . ALA A 1 108 ? -0.321 17.339 -25.423 1.00 71.81 108 ALA A CA 1
ATOM 766 C C . ALA A 1 108 ? -1.826 17.066 -25.603 1.00 71.81 108 ALA A C 1
ATOM 768 O O . ALA A 1 108 ? -2.649 17.659 -24.903 1.00 71.81 108 ALA A O 1
ATOM 769 N N . VAL A 1 109 ? -2.192 16.136 -26.494 1.00 73.00 109 VAL A N 1
ATOM 770 C CA . VAL A 1 109 ? -3.595 15.755 -26.733 1.00 73.00 109 VAL A CA 1
ATOM 771 C C . VAL A 1 109 ? -4.198 15.061 -25.511 1.00 73.00 109 VAL A C 1
ATOM 773 O O . VAL A 1 109 ? -5.315 15.394 -25.111 1.00 73.00 109 VAL A O 1
ATOM 776 N N . ALA A 1 110 ? -3.454 14.151 -24.875 1.00 70.38 110 ALA A N 1
ATOM 777 C CA . ALA A 1 110 ? -3.903 13.493 -23.649 1.00 70.38 110 ALA A CA 1
ATOM 778 C C . ALA A 1 110 ? -4.162 14.511 -22.521 1.00 70.38 110 ALA A C 1
ATOM 780 O O . ALA A 1 110 ? -5.170 14.422 -21.820 1.00 70.38 110 ALA A O 1
ATOM 781 N N . LEU A 1 111 ? -3.297 15.524 -22.392 1.00 72.56 111 LEU A N 1
ATOM 782 C CA . LEU A 1 111 ? -3.419 16.583 -21.386 1.00 72.56 111 LEU A CA 1
ATOM 783 C C . LEU A 1 111 ? -4.634 17.486 -21.645 1.00 72.56 111 LEU A C 1
ATOM 785 O O . LEU A 1 111 ? -5.377 17.805 -20.715 1.00 72.56 111 LEU A O 1
ATOM 789 N N . ALA A 1 112 ? -4.880 17.835 -22.910 1.00 72.25 112 ALA A N 1
ATOM 790 C CA . ALA A 1 112 ? -6.037 18.629 -23.313 1.00 72.25 112 ALA A CA 1
ATOM 791 C C . ALA A 1 112 ? -7.367 17.897 -23.060 1.00 72.25 112 ALA A C 1
ATOM 793 O O . ALA A 1 112 ? -8.303 18.491 -22.522 1.00 72.25 112 ALA A O 1
ATOM 794 N N . LEU A 1 113 ? -7.445 16.601 -23.385 1.00 70.06 113 LEU A N 1
ATOM 795 C CA . LEU A 1 113 ? -8.638 15.783 -23.133 1.00 70.06 113 LEU A CA 1
ATOM 796 C C . LEU A 1 113 ? -8.918 15.623 -21.632 1.00 70.06 113 LEU A C 1
ATOM 798 O O . LEU A 1 113 ? -10.068 15.746 -21.207 1.00 70.06 113 LEU A O 1
ATOM 802 N N . SER A 1 114 ? -7.872 15.432 -20.823 1.00 74.88 114 SER A N 1
ATOM 803 C CA . SER A 1 114 ? -7.998 15.386 -19.360 1.00 74.88 114 SER A CA 1
ATOM 804 C C . SER A 1 114 ? -8.522 16.708 -18.784 1.00 74.88 114 SER A C 1
ATOM 806 O O . SER A 1 114 ? -9.413 16.710 -17.934 1.00 74.88 114 SER A O 1
ATOM 808 N N . ALA A 1 115 ? -8.025 17.847 -19.282 1.00 69.44 115 ALA A N 1
ATOM 809 C CA . ALA A 1 115 ? -8.480 19.168 -18.849 1.00 69.44 115 ALA A CA 1
ATOM 810 C C . ALA A 1 115 ? -9.951 19.432 -19.218 1.00 69.44 115 ALA A C 1
ATOM 812 O O . ALA A 1 115 ? -10.704 19.963 -18.398 1.00 69.44 115 ALA A O 1
ATOM 813 N N . LEU A 1 116 ? -10.385 19.015 -20.414 1.00 70.75 116 LEU A N 1
ATOM 814 C CA . LEU A 1 116 ? -11.783 19.146 -20.836 1.00 70.75 116 LEU A CA 1
ATOM 815 C C . LEU A 1 116 ? -12.732 18.300 -19.972 1.00 70.75 116 LEU A C 1
ATOM 817 O O . LEU A 1 116 ? -13.812 18.771 -19.617 1.00 70.75 116 LEU A O 1
ATOM 821 N N . GLY A 1 117 ? -12.328 17.082 -19.596 1.00 68.44 117 GLY A N 1
ATOM 822 C CA . GLY A 1 117 ? -13.126 16.201 -18.733 1.00 68.44 117 GLY A CA 1
ATOM 823 C C . GLY A 1 117 ? -13.292 16.721 -17.300 1.00 68.44 117 GLY A C 1
ATOM 824 O O . GLY A 1 117 ? -14.318 16.477 -16.667 1.00 68.44 117 GLY A O 1
ATOM 825 N N . ALA A 1 118 ? -12.319 17.486 -16.798 1.00 64.25 118 ALA A N 1
ATOM 826 C CA . ALA A 1 118 ? -12.354 18.069 -15.455 1.00 64.25 118 ALA A CA 1
ATOM 827 C C . ALA A 1 118 ? -13.182 19.369 -15.359 1.00 64.25 118 ALA A C 1
ATOM 829 O O . ALA A 1 118 ? -13.556 19.784 -14.258 1.00 64.25 118 ALA A O 1
ATOM 830 N N . ALA A 1 119 ? -13.498 20.009 -16.490 1.00 60.34 119 ALA A N 1
ATOM 831 C CA . ALA A 1 119 ? -14.143 21.322 -16.532 1.00 60.34 119 ALA A CA 1
ATOM 832 C C . ALA A 1 119 ? -15.508 21.409 -15.802 1.00 60.34 119 ALA A C 1
ATOM 834 O O . ALA A 1 119 ? -15.708 22.376 -15.062 1.00 60.34 119 ALA A O 1
ATOM 835 N N . PRO A 1 120 ? -16.435 20.430 -15.899 1.00 61.09 120 PRO A N 1
ATOM 836 C CA . PRO A 1 120 ? -17.743 20.535 -15.240 1.00 61.09 120 PRO A CA 1
ATOM 837 C C . PRO A 1 120 ? -17.655 20.518 -13.704 1.00 61.09 120 PRO A C 1
ATOM 839 O O . PRO A 1 120 ? -18.463 21.154 -13.028 1.00 61.09 120 PRO A O 1
ATOM 842 N N . GLY A 1 121 ? -16.654 19.828 -13.142 1.00 57.28 121 GLY A N 1
ATOM 843 C CA . GLY A 1 121 ? -16.437 19.746 -11.693 1.00 57.28 121 GLY A CA 1
ATOM 844 C C . GLY A 1 121 ? -15.846 21.024 -11.092 1.00 57.28 121 GLY A C 1
ATOM 845 O O . GLY A 1 121 ? -16.126 21.352 -9.939 1.00 57.28 121 GLY A O 1
ATOM 846 N N . LEU A 1 122 ? -15.081 21.781 -11.885 1.00 59.53 122 LEU A N 1
ATOM 847 C CA . LEU A 1 122 ? -14.469 23.043 -11.461 1.00 59.53 122 LEU A CA 1
ATOM 848 C C . LEU A 1 122 ? -15.494 24.178 -11.347 1.00 59.53 122 LEU A C 1
ATOM 850 O O . LEU A 1 122 ? -15.386 25.015 -10.452 1.00 59.53 122 LEU A O 1
A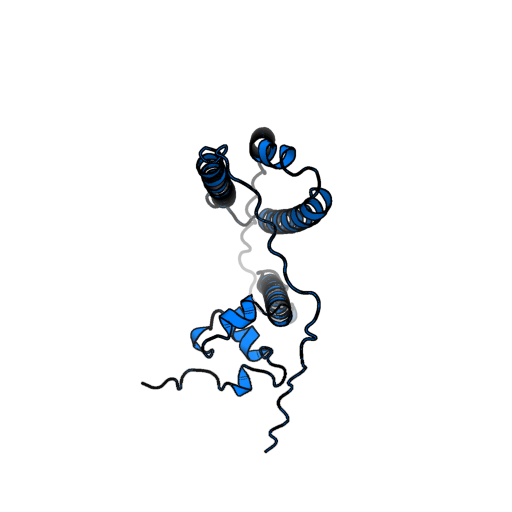TOM 854 N N . VAL A 1 123 ? -16.519 24.179 -12.205 1.00 64.25 123 VAL A N 1
ATOM 855 C CA . VAL A 1 123 ? -17.569 25.212 -12.205 1.00 64.25 123 VAL A CA 1
ATOM 856 C C . VAL A 1 123 ? -18.558 25.020 -11.046 1.00 64.25 123 VAL A C 1
ATOM 858 O O . VAL A 1 123 ? -19.078 25.997 -10.513 1.00 64.25 123 VAL A O 1
ATOM 861 N N . ALA A 1 124 ? -18.776 23.782 -10.593 1.00 63.44 124 ALA A N 1
ATOM 862 C CA . ALA A 1 124 ? -19.700 23.472 -9.497 1.00 63.44 124 ALA A CA 1
ATOM 863 C C . ALA A 1 124 ? -19.078 23.571 -8.083 1.00 63.44 124 ALA A C 1
ATOM 865 O O . ALA A 1 124 ? -19.813 23.568 -7.097 1.00 63.44 124 ALA A O 1
ATOM 866 N N . GLY A 1 125 ? -17.744 23.652 -7.961 1.00 52.38 125 GLY A N 1
ATOM 867 C CA . GLY A 1 125 ? -17.016 23.452 -6.696 1.00 52.38 125 GLY A CA 1
ATOM 868 C C . GLY A 1 125 ? -15.998 24.537 -6.327 1.00 52.38 125 GLY A C 1
ATOM 869 O O . GLY A 1 125 ? -15.013 24.242 -5.650 1.00 52.38 125 GLY A O 1
ATOM 870 N N . ALA A 1 126 ? -16.193 25.783 -6.766 1.00 58.19 126 ALA A N 1
ATOM 871 C CA . ALA A 1 126 ? -15.187 26.845 -6.635 1.00 58.19 126 ALA A CA 1
ATOM 872 C C . ALA A 1 126 ? -14.784 27.207 -5.183 1.00 58.19 126 ALA A C 1
ATOM 874 O O . ALA A 1 126 ? -13.708 27.766 -4.977 1.00 58.19 126 ALA A O 1
ATOM 875 N N . SER A 1 127 ? -15.579 26.869 -4.159 1.00 60.44 127 SER A N 1
ATOM 876 C CA . SER A 1 127 ? -15.291 27.228 -2.758 1.00 60.44 127 SER A CA 1
ATOM 877 C C . SER A 1 127 ? -14.438 26.214 -1.976 1.00 60.44 127 SER A C 1
ATOM 879 O O . SER A 1 127 ? -13.953 26.556 -0.902 1.00 60.44 127 SER A O 1
ATOM 881 N N . GLY A 1 128 ? -14.198 25.004 -2.501 1.00 62.62 128 GLY A N 1
ATOM 882 C CA . GLY A 1 128 ? -13.385 23.954 -1.850 1.00 62.62 128 GLY A CA 1
ATOM 883 C C . GLY A 1 128 ? -12.094 23.596 -2.597 1.00 62.62 128 GLY A C 1
ATOM 884 O O . GLY A 1 128 ? -11.436 22.594 -2.295 1.00 62.62 128 GLY A O 1
ATOM 885 N N . LEU A 1 129 ? -11.748 24.385 -3.619 1.00 64.62 129 LEU A N 1
ATOM 886 C CA . LEU A 1 129 ? -10.737 24.014 -4.605 1.00 64.62 129 LEU A CA 1
ATOM 887 C C . LEU A 1 129 ? -9.325 23.958 -4.014 1.00 64.62 129 LEU A C 1
ATOM 889 O O . LEU A 1 129 ? -8.541 23.098 -4.395 1.00 64.62 129 LEU A O 1
ATOM 893 N N . LYS A 1 130 ? -9.012 24.822 -3.042 1.00 69.31 130 LYS A N 1
ATOM 894 C CA . LYS A 1 130 ? -7.655 24.946 -2.490 1.00 69.31 130 LYS A CA 1
ATOM 895 C C . LYS A 1 130 ? -7.231 23.719 -1.668 1.00 69.31 130 LYS A C 1
ATOM 897 O O . LYS A 1 130 ? -6.135 23.210 -1.860 1.00 69.31 130 LYS A O 1
ATOM 902 N N . GLU A 1 131 ? -8.117 23.181 -0.829 1.00 70.94 131 GLU A N 1
ATOM 903 C CA . GLU A 1 131 ? -7.842 21.958 -0.050 1.00 70.94 131 GLU A CA 1
ATOM 904 C C . GLU A 1 131 ? -7.900 20.682 -0.891 1.00 70.94 131 GLU A C 1
ATOM 906 O O . GLU A 1 131 ? -7.196 19.710 -0.606 1.00 70.94 131 GLU A O 1
ATOM 911 N N . SER A 1 132 ? -8.709 20.686 -1.951 1.00 68.31 132 SER A N 1
ATOM 912 C CA . SER A 1 132 ? -8.751 19.586 -2.920 1.00 68.31 132 SER A CA 1
ATOM 913 C C . SER A 1 132 ? -7.490 19.564 -3.790 1.00 68.31 132 SER A C 1
ATOM 915 O O . SER A 1 132 ? -6.974 18.491 -4.109 1.00 68.31 132 SER A O 1
ATOM 917 N N . TRP A 1 133 ? -6.947 20.742 -4.106 1.00 77.50 133 TRP A N 1
ATOM 918 C CA . TRP A 1 133 ? -5.735 20.904 -4.902 1.00 77.50 133 TRP A CA 1
ATOM 919 C C . TRP A 1 133 ? -4.496 20.333 -4.209 1.00 77.50 133 TRP A C 1
ATOM 921 O O . TRP A 1 133 ? -3.757 19.577 -4.831 1.00 77.50 133 TRP A O 1
ATOM 931 N N . ASP A 1 134 ? -4.309 20.578 -2.909 1.00 72.94 134 ASP A N 1
ATOM 932 C CA . ASP A 1 134 ? -3.155 20.037 -2.169 1.00 72.94 134 ASP A CA 1
ATOM 933 C C . ASP A 1 134 ? -3.161 18.504 -2.060 1.00 72.94 134 ASP A C 1
ATOM 935 O O . ASP A 1 134 ? -2.102 17.875 -1.948 1.00 72.94 134 ASP A O 1
ATOM 939 N N . ARG A 1 135 ? -4.346 17.878 -2.070 1.00 70.56 135 ARG A N 1
ATOM 940 C CA . ARG A 1 135 ? -4.478 16.411 -2.083 1.00 70.56 135 ARG A CA 1
ATOM 941 C C . ARG A 1 135 ? -4.214 15.852 -3.474 1.00 70.56 135 ARG A C 1
ATOM 943 O O . ARG A 1 135 ? -3.499 14.860 -3.598 1.00 70.56 135 ARG A O 1
ATOM 950 N N . LEU A 1 136 ? -4.741 16.513 -4.504 1.00 73.50 136 LEU A N 1
ATOM 951 C CA . LEU A 1 136 ? -4.518 16.131 -5.895 1.00 73.50 136 LEU A CA 1
ATOM 952 C C . LEU A 1 136 ? -3.041 16.271 -6.279 1.00 73.50 136 LEU A C 1
ATOM 954 O O . LEU A 1 136 ? -2.481 15.366 -6.889 1.00 73.50 136 LEU A O 1
ATOM 958 N N . TRP A 1 137 ? -2.387 17.355 -5.855 1.00 79.31 137 TRP A N 1
ATOM 959 C CA . TRP A 1 137 ? -0.965 17.585 -6.102 1.00 79.31 137 TRP A CA 1
ATOM 960 C C . TRP A 1 137 ? -0.092 16.503 -5.465 1.00 79.31 137 TRP A C 1
ATOM 962 O O . TRP A 1 137 ? 0.795 15.959 -6.122 1.00 79.31 137 TRP A O 1
ATOM 972 N N . ARG A 1 138 ? -0.386 16.121 -4.214 1.00 73.81 138 ARG A N 1
ATOM 973 C CA . ARG A 1 138 ? 0.309 15.018 -3.532 1.00 73.81 138 ARG A CA 1
ATOM 974 C C . ARG A 1 138 ? 0.093 13.675 -4.229 1.00 73.81 138 ARG A C 1
ATOM 976 O O . ARG A 1 138 ? 1.056 12.939 -4.412 1.00 73.81 138 ARG A O 1
ATOM 983 N N . ALA A 1 139 ? -1.130 13.379 -4.665 1.00 67.00 139 ALA A N 1
ATOM 984 C CA . ALA A 1 139 ? -1.419 12.151 -5.403 1.00 67.00 139 ALA A CA 1
ATOM 985 C C . ALA A 1 139 ? -0.695 12.111 -6.764 1.00 67.00 139 ALA A C 1
ATOM 987 O O . ALA A 1 139 ? -0.051 11.114 -7.087 1.00 67.00 139 ALA A O 1
ATOM 988 N N . CYS A 1 140 ? -0.725 13.207 -7.530 1.00 63.53 140 CYS A N 1
ATOM 989 C CA . CYS A 1 140 ? -0.021 13.304 -8.811 1.00 63.53 140 CYS A CA 1
ATOM 990 C C . CYS A 1 140 ? 1.500 13.215 -8.650 1.00 63.53 140 CYS A C 1
ATOM 992 O O . CYS A 1 140 ? 2.153 12.551 -9.450 1.00 63.53 140 CYS A O 1
ATOM 994 N N . SER A 1 141 ? 2.068 13.842 -7.616 1.00 70.19 141 SER A N 1
ATOM 995 C CA . SER A 1 141 ? 3.504 13.776 -7.328 1.00 70.19 141 SER A CA 1
ATOM 996 C C . SER A 1 141 ? 3.977 12.338 -7.131 1.00 70.19 141 SER A C 1
ATOM 998 O O . SER A 1 141 ? 4.999 11.974 -7.709 1.00 70.19 141 SER A O 1
ATOM 1000 N N . VAL A 1 142 ? 3.233 11.516 -6.382 1.00 71.81 142 VAL A N 1
ATOM 1001 C CA . VAL A 1 142 ? 3.591 10.107 -6.169 1.00 71.81 142 VAL A CA 1
ATOM 1002 C C . VAL A 1 142 ? 3.575 9.352 -7.496 1.00 71.81 142 VAL A C 1
ATOM 1004 O O . VAL A 1 142 ? 4.570 8.725 -7.837 1.00 71.81 142 VAL A O 1
ATOM 1007 N N . VAL A 1 143 ? 2.508 9.488 -8.291 1.00 69.38 143 VAL A N 1
ATOM 1008 C CA . VAL A 1 143 ? 2.372 8.791 -9.584 1.00 69.38 143 VAL A CA 1
ATOM 1009 C C . VAL A 1 143 ? 3.477 9.184 -10.568 1.00 69.38 143 VAL A C 1
ATOM 1011 O O . VAL A 1 143 ? 4.051 8.313 -11.221 1.00 69.38 143 VAL A O 1
ATOM 1014 N N . VAL A 1 144 ? 3.817 10.474 -10.655 1.00 68.56 144 VAL A N 1
ATOM 1015 C CA . VAL A 1 144 ? 4.917 10.953 -11.508 1.00 68.56 144 VAL A CA 1
ATOM 1016 C C . VAL A 1 144 ? 6.249 10.378 -11.033 1.00 68.56 144 VAL A C 1
ATOM 1018 O O . VAL A 1 144 ? 7.031 9.901 -11.850 1.00 68.56 144 VAL A O 1
ATOM 1021 N N . GLN A 1 145 ? 6.495 10.360 -9.723 1.00 72.31 145 GLN A N 1
ATOM 1022 C CA . GLN A 1 145 ? 7.741 9.846 -9.162 1.00 72.31 145 GLN A CA 1
ATOM 1023 C C . GLN A 1 145 ? 7.886 8.334 -9.393 1.00 72.31 145 GLN A C 1
ATOM 1025 O O . GLN A 1 145 ? 8.959 7.880 -9.791 1.00 72.31 145 GLN A O 1
ATOM 1030 N N . THR A 1 146 ? 6.800 7.563 -9.248 1.00 67.62 146 THR A N 1
ATOM 1031 C CA . THR A 1 146 ? 6.785 6.125 -9.566 1.00 67.62 146 THR A CA 1
ATOM 1032 C C . THR A 1 146 ? 6.972 5.881 -11.065 1.00 67.62 146 THR A C 1
ATOM 1034 O O . THR A 1 146 ? 7.752 5.016 -11.456 1.00 67.62 146 THR A O 1
ATOM 1037 N N . GLY A 1 147 ? 6.318 6.675 -11.919 1.00 62.69 147 GLY A N 1
ATOM 1038 C CA . GLY A 1 147 ? 6.460 6.586 -13.373 1.00 62.69 147 GLY A CA 1
ATOM 1039 C C . GLY A 1 147 ? 7.879 6.899 -13.854 1.00 62.69 147 GLY A C 1
ATOM 1040 O O . GLY A 1 147 ? 8.419 6.168 -14.682 1.00 62.69 147 GLY A O 1
ATOM 1041 N N . CYS A 1 148 ? 8.516 7.934 -13.299 1.00 67.06 148 CYS A N 1
ATOM 1042 C CA . CYS A 1 148 ? 9.908 8.274 -13.595 1.00 67.06 148 CYS A CA 1
ATOM 1043 C C . CYS A 1 148 ? 10.886 7.189 -13.122 1.00 67.06 148 CYS A C 1
ATOM 1045 O O . CYS A 1 148 ? 11.817 6.869 -13.858 1.00 67.06 148 CYS A O 1
ATOM 1047 N N . ALA A 1 149 ? 10.662 6.593 -11.946 1.00 67.00 149 ALA A N 1
ATOM 1048 C CA . ALA A 1 149 ? 11.484 5.487 -11.452 1.00 67.00 149 ALA A CA 1
ATOM 1049 C C . ALA A 1 149 ? 11.392 4.251 -12.368 1.00 67.00 149 ALA A C 1
ATOM 1051 O O . ALA A 1 149 ? 12.406 3.639 -12.696 1.00 67.00 149 ALA A O 1
ATOM 1052 N N . ILE A 1 150 ? 10.189 3.922 -12.853 1.00 62.72 150 ILE A N 1
ATOM 1053 C CA . ILE A 1 150 ? 9.971 2.788 -13.765 1.00 62.72 150 ILE A CA 1
ATOM 1054 C C . ILE A 1 150 ? 10.562 3.069 -15.156 1.00 62.72 150 ILE A C 1
ATOM 1056 O O . ILE A 1 150 ? 11.207 2.197 -15.738 1.00 62.72 150 ILE A O 1
ATOM 1060 N N . ALA A 1 151 ? 10.390 4.286 -15.683 1.00 60.59 151 ALA A N 1
ATOM 1061 C CA . ALA A 1 151 ? 10.927 4.677 -16.988 1.00 60.59 151 ALA A CA 1
ATOM 1062 C C . ALA A 1 151 ? 12.466 4.765 -17.001 1.00 60.59 151 ALA A C 1
ATOM 1064 O O . ALA A 1 151 ? 13.087 4.478 -18.026 1.00 60.59 151 ALA A O 1
ATOM 1065 N N . GLY A 1 152 ? 13.086 5.126 -15.871 1.00 62.31 152 GLY A N 1
ATOM 1066 C CA . GLY A 1 152 ? 14.541 5.218 -15.729 1.00 62.31 152 GLY A CA 1
ATOM 1067 C C . GLY A 1 152 ? 15.268 3.874 -15.826 1.00 62.31 152 GLY A C 1
ATOM 1068 O O . GLY A 1 152 ? 16.408 3.837 -16.282 1.00 62.31 152 GLY A O 1
ATOM 1069 N N . ASN A 1 153 ? 14.603 2.766 -15.482 1.00 63.34 153 ASN A N 1
ATOM 1070 C CA . ASN A 1 153 ? 15.238 1.446 -15.415 1.00 63.34 153 ASN A CA 1
ATOM 1071 C C . ASN A 1 153 ? 15.356 0.706 -16.757 1.00 63.34 153 ASN A C 1
ATOM 1073 O O . ASN A 1 153 ? 15.896 -0.395 -16.780 1.00 63.34 153 ASN A O 1
ATOM 1077 N N . GLY A 1 154 ? 14.873 1.266 -17.875 1.00 57.19 154 GLY A N 1
ATOM 1078 C CA . GLY A 1 154 ? 15.140 0.746 -19.229 1.00 57.19 154 GLY A CA 1
ATOM 1079 C C . GLY A 1 154 ? 14.694 -0.700 -19.517 1.00 57.19 154 GLY A C 1
ATOM 1080 O O . GLY A 1 154 ? 15.000 -1.222 -20.583 1.00 57.19 154 GLY A O 1
ATOM 1081 N N . ALA A 1 155 ? 13.972 -1.348 -18.598 1.00 53.66 155 ALA A N 1
ATOM 1082 C CA . ALA A 1 155 ? 13.764 -2.798 -18.589 1.00 53.66 155 ALA A CA 1
ATOM 1083 C C . ALA A 1 155 ? 12.519 -3.282 -19.357 1.00 53.66 155 ALA A C 1
ATOM 1085 O O . ALA A 1 155 ? 12.238 -4.476 -19.385 1.00 53.66 155 ALA A O 1
ATOM 1086 N N . LEU A 1 156 ? 11.743 -2.386 -19.971 1.00 55.00 156 LEU A N 1
ATOM 1087 C CA . LEU A 1 156 ? 10.461 -2.734 -20.591 1.00 55.00 156 LEU A CA 1
ATOM 1088 C C . LEU A 1 156 ? 10.555 -2.617 -22.114 1.00 55.00 156 LEU A C 1
ATOM 1090 O O . LEU A 1 156 ? 10.197 -1.592 -22.693 1.00 55.00 156 LEU A O 1
ATOM 1094 N N . SER A 1 157 ? 11.050 -3.671 -22.768 1.00 55.34 157 SER A N 1
ATOM 1095 C CA . SER A 1 157 ? 11.064 -3.748 -24.229 1.00 55.34 157 SER A CA 1
ATOM 1096 C C . SER A 1 157 ? 9.661 -4.085 -24.773 1.00 55.34 157 SER A C 1
ATOM 1098 O O . SER A 1 157 ? 8.973 -4.998 -24.315 1.00 55.34 157 SER A O 1
ATOM 1100 N N . GLY A 1 158 ? 9.202 -3.289 -25.742 1.00 55.94 158 GLY A N 1
ATOM 1101 C CA . GLY A 1 158 ? 8.160 -3.627 -26.720 1.00 55.94 158 GLY A CA 1
ATOM 1102 C C . GLY A 1 158 ? 6.691 -3.614 -26.275 1.00 55.94 158 GLY A C 1
ATOM 1103 O O . GLY A 1 158 ? 5.892 -2.909 -26.884 1.00 55.94 158 GLY A O 1
ATOM 1104 N N . GLY A 1 159 ? 6.303 -4.401 -25.268 1.00 52.81 159 GLY A N 1
ATOM 1105 C CA . GLY A 1 159 ? 4.879 -4.693 -24.999 1.00 52.81 159 GLY A CA 1
ATOM 1106 C C . GLY A 1 159 ? 4.256 -3.959 -23.807 1.00 52.81 159 GLY A C 1
ATOM 1107 O O . GLY A 1 159 ? 3.052 -3.712 -23.776 1.00 52.81 159 GLY A O 1
ATOM 1108 N N . LEU A 1 160 ? 5.069 -3.584 -22.819 1.00 54.88 160 LEU A N 1
ATOM 1109 C CA . LEU A 1 160 ? 4.594 -3.063 -21.528 1.00 54.88 160 LEU A CA 1
ATOM 1110 C C . LEU A 1 160 ? 4.402 -1.540 -21.502 1.00 54.88 160 LEU A C 1
ATOM 1112 O O . LEU A 1 160 ? 3.854 -1.005 -20.540 1.00 54.88 160 LEU A O 1
ATOM 1116 N N . THR A 1 161 ? 4.767 -0.838 -22.575 1.00 62.66 161 THR A N 1
ATOM 1117 C CA . THR A 1 161 ? 4.502 0.600 -22.736 1.00 62.66 161 THR A CA 1
ATOM 1118 C C . THR A 1 161 ? 3.015 0.909 -22.901 1.00 62.66 161 THR A C 1
ATOM 1120 O O . THR A 1 161 ? 2.605 2.023 -22.593 1.00 62.66 161 THR A O 1
ATOM 1123 N N . ALA A 1 162 ? 2.188 -0.057 -23.318 1.00 60.31 162 ALA A N 1
ATOM 1124 C CA . ALA A 1 162 ? 0.739 0.120 -23.455 1.00 60.31 162 ALA A CA 1
ATOM 1125 C C . ALA A 1 162 ? -0.016 0.029 -22.117 1.00 60.31 162 ALA A C 1
ATOM 1127 O O . ALA A 1 162 ? -1.096 0.598 -21.970 1.00 60.31 162 ALA A O 1
ATOM 1128 N N . LEU A 1 163 ? 0.553 -0.653 -21.122 1.00 63.47 163 LEU A N 1
ATOM 1129 C CA . LEU A 1 163 ? -0.074 -0.893 -19.821 1.00 63.47 163 LEU A CA 1
ATOM 1130 C C . LEU A 1 163 ? -0.379 0.402 -19.034 1.00 63.47 163 LEU A C 1
ATOM 1132 O O . LEU A 1 163 ? -1.500 0.525 -18.535 1.00 63.47 163 LEU A O 1
ATOM 1136 N N . PRO A 1 164 ? 0.516 1.413 -18.981 1.00 69.50 164 PRO A N 1
ATOM 1137 C CA . PRO A 1 164 ? 0.186 2.703 -18.371 1.00 69.50 164 PRO A CA 1
ATOM 1138 C C . PRO A 1 164 ? -0.876 3.502 -19.144 1.00 69.50 164 PRO A C 1
ATOM 1140 O O . PRO A 1 164 ? -1.638 4.251 -18.538 1.00 69.50 164 PRO A O 1
ATOM 1143 N N . TRP A 1 165 ? -0.994 3.325 -20.464 1.00 73.50 165 TRP A N 1
ATOM 1144 C CA . TRP A 1 165 ? -2.096 3.924 -21.231 1.00 73.50 165 TRP A CA 1
ATOM 1145 C C . TRP A 1 165 ? -3.430 3.248 -20.921 1.00 73.50 165 TRP A C 1
ATOM 1147 O O . TRP A 1 165 ? -4.456 3.918 -20.816 1.00 73.50 165 TRP A O 1
ATOM 1157 N N . LEU A 1 166 ? -3.411 1.929 -20.727 1.00 68.88 166 LEU A N 1
ATOM 1158 C CA . LEU A 1 166 ? -4.589 1.137 -20.389 1.00 68.88 166 LEU A CA 1
ATOM 1159 C C . LEU A 1 166 ? -5.096 1.474 -18.979 1.00 68.88 166 LEU A C 1
ATOM 1161 O O . LEU A 1 166 ? -6.300 1.639 -18.790 1.00 68.88 166 LEU A O 1
ATOM 1165 N N . SER A 1 167 ? -4.195 1.675 -18.011 1.00 66.88 167 SER A N 1
ATOM 1166 C CA . SER A 1 167 ? -4.565 2.116 -16.659 1.00 66.88 167 SER A CA 1
ATOM 1167 C C . SER A 1 167 ? -5.081 3.557 -16.636 1.00 66.88 167 SER A C 1
ATOM 1169 O O . SER A 1 167 ? -6.086 3.833 -15.977 1.00 66.88 167 SER A O 1
ATOM 1171 N N . ALA A 1 168 ? -4.468 4.460 -17.406 1.00 76.38 168 ALA A N 1
ATOM 1172 C CA . ALA A 1 168 ? -4.960 5.824 -17.568 1.00 76.38 168 ALA A CA 1
ATOM 1173 C C . ALA A 1 168 ? -6.368 5.845 -18.189 1.00 76.38 168 ALA A C 1
ATOM 1175 O O . ALA A 1 168 ? -7.261 6.513 -17.667 1.00 76.38 168 ALA A O 1
ATOM 1176 N N . ALA A 1 169 ? -6.599 5.066 -19.251 1.00 69.56 169 ALA A N 1
ATOM 1177 C CA . ALA A 1 169 ? -7.912 4.942 -19.881 1.00 69.56 169 ALA A CA 1
ATOM 1178 C C . ALA A 1 169 ? -8.959 4.369 -18.911 1.00 69.56 169 ALA A C 1
ATOM 1180 O O . ALA A 1 169 ? -10.065 4.903 -18.813 1.00 69.56 169 ALA A O 1
ATOM 1181 N N . LEU A 1 170 ? -8.600 3.334 -18.146 1.00 74.38 170 LEU A N 1
ATOM 1182 C CA . LEU A 1 170 ? -9.484 2.728 -17.151 1.00 74.38 170 LEU A CA 1
ATOM 1183 C C . LEU A 1 170 ? -9.893 3.740 -16.067 1.00 74.38 170 LEU A C 1
ATOM 1185 O O . LEU A 1 170 ? -11.074 3.842 -15.735 1.00 74.38 170 LEU A O 1
ATOM 1189 N N . LEU A 1 171 ? -8.943 4.528 -15.552 1.00 74.19 171 LEU A N 1
ATOM 1190 C CA . LEU A 1 171 ? -9.214 5.558 -14.543 1.00 74.19 171 LEU A CA 1
ATOM 1191 C C . LEU A 1 171 ? -10.147 6.655 -15.068 1.00 74.19 171 LEU A C 1
ATOM 1193 O O . LEU A 1 171 ? -11.049 7.083 -14.344 1.00 74.19 171 LEU A O 1
ATOM 1197 N N . VAL A 1 172 ? -9.980 7.073 -16.328 1.00 77.88 172 VAL A N 1
ATOM 1198 C CA . VAL A 1 172 ? -10.883 8.040 -16.971 1.00 77.88 172 VAL A CA 1
ATOM 1199 C C . VAL A 1 172 ? -12.300 7.474 -17.065 1.00 77.88 172 VAL A C 1
ATOM 1201 O O . VAL A 1 172 ? -13.250 8.160 -16.693 1.00 77.88 172 VAL A O 1
ATOM 1204 N N . VAL A 1 173 ? -12.454 6.217 -17.492 1.00 71.94 173 VAL A N 1
ATOM 1205 C CA . VAL A 1 173 ? -13.768 5.560 -17.612 1.00 71.94 173 VAL A CA 1
ATOM 1206 C C . VAL A 1 173 ? -14.458 5.432 -16.251 1.00 71.94 173 VAL A C 1
ATOM 1208 O O . VAL A 1 173 ? -15.639 5.764 -16.128 1.00 71.94 173 VAL A O 1
ATOM 1211 N N . VAL A 1 174 ? -13.729 5.014 -15.213 1.00 77.19 174 VAL A N 1
ATOM 1212 C CA . VAL A 1 174 ? -14.271 4.901 -13.847 1.00 77.19 174 VAL A CA 1
ATOM 1213 C C . VAL A 1 174 ? -14.686 6.273 -13.308 1.00 77.19 174 VAL A C 1
ATOM 1215 O O . VAL A 1 174 ? -15.783 6.413 -12.762 1.00 77.19 174 VAL A O 1
ATOM 1218 N N . GLY A 1 175 ? -13.857 7.303 -13.508 1.00 76.81 175 GLY A N 1
ATOM 1219 C CA . GLY A 1 175 ? -14.188 8.675 -13.120 1.00 76.81 175 GLY A CA 1
ATOM 1220 C C . GLY A 1 175 ? -15.449 9.194 -13.815 1.00 76.81 175 GLY A C 1
ATOM 1221 O O . GLY A 1 175 ? -16.322 9.773 -13.161 1.00 76.81 175 GLY A O 1
ATOM 1222 N N . LEU A 1 176 ? -15.586 8.922 -15.118 1.00 75.69 176 LEU A N 1
ATOM 1223 C CA . LEU A 1 176 ? -16.762 9.299 -15.903 1.00 75.69 176 LEU A CA 1
ATOM 1224 C C . LEU A 1 176 ? -18.030 8.598 -15.399 1.00 75.69 176 LEU A C 1
ATOM 1226 O O . LEU A 1 176 ? -19.065 9.245 -15.256 1.00 75.69 176 LEU A O 1
ATOM 1230 N N . GLY A 1 177 ? -17.941 7.307 -15.066 1.00 74.62 177 GLY A N 1
ATOM 1231 C CA . GLY A 1 177 ? -19.061 6.529 -14.529 1.00 74.62 177 GLY A CA 1
ATOM 1232 C C . GLY A 1 177 ? -19.575 7.063 -13.189 1.00 74.62 177 GLY A C 1
ATOM 1233 O O . GLY A 1 177 ? -20.785 7.205 -13.002 1.00 74.62 177 GLY A O 1
ATOM 1234 N N . ILE A 1 178 ? -18.672 7.439 -12.277 1.00 76.19 178 ILE A N 1
ATOM 1235 C CA . ILE A 1 178 ? -19.047 8.034 -10.981 1.00 76.19 178 ILE A CA 1
ATOM 1236 C C . ILE A 1 178 ? -19.688 9.417 -11.179 1.00 76.19 178 ILE A C 1
ATOM 1238 O O . ILE A 1 178 ? -20.685 9.738 -10.522 1.00 76.19 178 ILE A O 1
ATOM 1242 N N . ALA A 1 179 ? -19.149 10.228 -12.096 1.00 72.06 179 ALA A N 1
ATOM 1243 C CA . ALA A 1 179 ? -19.709 11.538 -12.424 1.00 72.06 179 ALA A CA 1
ATOM 1244 C C . ALA A 1 179 ? -21.118 11.422 -13.034 1.00 72.06 179 ALA A C 1
ATOM 1246 O O . ALA A 1 179 ? -22.030 12.145 -12.624 1.00 72.06 179 ALA A O 1
ATOM 1247 N N . TRP A 1 180 ? -21.323 10.469 -13.949 1.00 75.81 180 TRP A N 1
ATOM 1248 C CA . TRP A 1 180 ? -22.629 10.178 -14.547 1.00 75.81 180 TRP A CA 1
ATOM 1249 C C . TRP A 1 180 ? -23.648 9.662 -13.528 1.00 75.81 180 TRP A C 1
ATOM 1251 O O . TRP A 1 180 ? -24.790 10.124 -13.519 1.00 75.81 180 TRP A O 1
ATOM 1261 N N . GLY A 1 181 ? -23.238 8.766 -12.625 1.00 72.75 181 GLY A N 1
ATOM 1262 C CA . GLY A 1 181 ? -24.115 8.240 -11.574 1.00 72.75 181 GLY A CA 1
ATOM 1263 C C . GLY A 1 181 ? -24.688 9.344 -10.680 1.00 72.75 181 GLY A C 1
ATOM 1264 O O . GLY A 1 181 ? -25.891 9.375 -10.423 1.00 72.75 181 GLY A O 1
ATOM 1265 N N . ARG A 1 182 ? -23.853 10.315 -10.284 1.00 69.25 182 ARG A N 1
ATOM 1266 C CA . ARG A 1 182 ? -24.291 11.465 -9.473 1.00 69.25 182 ARG A CA 1
ATOM 1267 C C . ARG A 1 182 ? -25.153 12.467 -10.241 1.00 69.25 182 ARG A C 1
ATOM 1269 O O . ARG A 1 182 ? -26.070 13.044 -9.659 1.00 69.25 182 ARG A O 1
ATOM 1276 N N . GLY A 1 183 ? -24.890 12.665 -11.534 1.00 67.25 183 GLY A N 1
ATOM 1277 C CA . GLY A 1 183 ? -25.724 13.513 -12.392 1.00 67.25 183 GLY A CA 1
ATOM 1278 C C . GLY A 1 183 ? -27.161 12.994 -12.506 1.00 67.25 183 GLY A C 1
ATOM 1279 O O . GLY A 1 183 ? -28.110 13.775 -12.404 1.00 67.25 183 GLY A O 1
ATOM 1280 N N . ASN A 1 184 ? -27.328 11.673 -12.621 1.00 72.19 184 ASN A N 1
ATOM 1281 C CA . ASN A 1 184 ? -28.649 11.047 -12.686 1.00 72.19 184 ASN A CA 1
ATOM 1282 C C . ASN A 1 184 ? -29.446 11.194 -11.383 1.00 72.19 184 ASN A C 1
ATOM 1284 O O . ASN A 1 184 ? -30.645 11.463 -11.438 1.00 72.19 184 ASN A O 1
ATOM 1288 N N . GLU A 1 185 ? -28.806 11.089 -10.215 1.00 67.12 185 GLU A N 1
ATOM 1289 C CA . GLU A 1 185 ? -29.499 11.285 -8.932 1.00 67.12 185 GLU A CA 1
ATOM 1290 C C . GLU A 1 185 ? -30.017 12.720 -8.750 1.00 67.12 185 GLU A C 1
ATOM 1292 O O . GLU A 1 185 ? -31.110 12.921 -8.214 1.00 67.12 185 GLU A O 1
ATOM 1297 N N . LEU A 1 186 ? -29.267 13.720 -9.225 1.00 62.56 186 LEU A N 1
ATOM 1298 C CA . LEU A 1 186 ? -29.686 15.125 -9.175 1.00 62.56 186 LEU A CA 1
ATOM 1299 C C . LEU A 1 186 ? -30.776 15.437 -10.210 1.00 62.56 186 LEU A C 1
ATOM 1301 O O . LEU A 1 186 ? -31.700 16.195 -9.912 1.00 62.56 186 LEU A O 1
ATOM 1305 N N . SER A 1 187 ? -30.719 14.810 -11.389 1.00 63.12 187 SER A N 1
ATOM 1306 C CA . SER A 1 187 ? -31.754 14.946 -12.421 1.00 63.12 187 SER A CA 1
ATOM 1307 C C . SER A 1 187 ? -33.088 14.314 -11.991 1.00 63.12 187 SER A C 1
ATOM 1309 O O . SER A 1 187 ? -34.144 14.913 -12.191 1.00 63.12 187 SER A O 1
ATOM 1311 N N . LEU A 1 188 ? -33.054 13.168 -11.300 1.00 65.69 188 LEU A N 1
ATOM 1312 C CA . LEU A 1 188 ? -34.255 12.487 -10.796 1.00 65.69 188 LEU A CA 1
ATOM 1313 C C . LEU A 1 188 ? -34.885 13.167 -9.566 1.00 65.69 188 LEU A C 1
ATOM 1315 O O . LEU A 1 188 ? -36.104 13.112 -9.406 1.00 65.69 188 LEU A O 1
ATOM 1319 N N . LYS A 1 189 ? -34.102 13.843 -8.709 1.00 57.78 189 LYS A N 1
ATOM 1320 C CA . LYS A 1 189 ? -34.633 14.580 -7.539 1.00 57.78 189 LYS A CA 1
ATOM 1321 C C . LYS A 1 189 ? -35.085 16.013 -7.834 1.00 57.78 189 LYS A C 1
ATOM 1323 O O . LYS A 1 189 ? -35.856 16.561 -7.051 1.00 57.78 189 LYS A O 1
ATOM 1328 N N . GLY A 1 190 ? -34.650 16.620 -8.940 1.00 57.22 190 GLY A N 1
ATOM 1329 C CA . GLY A 1 190 ? -35.025 17.993 -9.305 1.00 57.22 190 GLY A CA 1
ATOM 1330 C C . GLY A 1 190 ? -3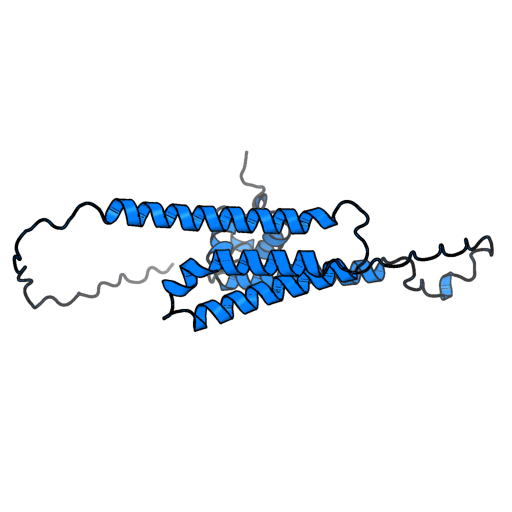6.418 18.155 -9.933 1.00 57.22 190 GLY A C 1
ATOM 1331 O O . GLY A 1 190 ? -36.889 19.280 -10.067 1.00 57.22 190 GLY A O 1
ATOM 1332 N N . GLY A 1 191 ? -37.083 17.060 -10.326 1.00 52.34 191 GLY A N 1
ATOM 1333 C CA . GLY A 1 191 ? -38.314 17.111 -11.130 1.00 52.34 191 GLY A CA 1
ATOM 1334 C C . GLY A 1 191 ? -39.644 17.117 -10.368 1.00 52.34 191 GLY A C 1
ATOM 1335 O O . GLY A 1 191 ? -40.681 17.363 -10.978 1.00 52.34 191 GLY A O 1
ATOM 1336 N N . ILE A 1 192 ? -39.670 16.839 -9.061 1.00 58.16 192 ILE A N 1
ATOM 1337 C CA . ILE A 1 192 ? -40.933 16.653 -8.325 1.00 58.16 192 ILE A CA 1
ATOM 1338 C C . ILE A 1 192 ? -40.830 17.353 -6.973 1.00 58.16 192 ILE A C 1
ATOM 1340 O O . ILE A 1 192 ? -40.246 16.813 -6.039 1.00 58.16 192 ILE A O 1
ATOM 1344 N N . GLY A 1 193 ? -41.398 18.557 -6.842 1.00 53.31 193 GLY A N 1
ATOM 1345 C CA . GLY A 1 193 ? -41.531 19.144 -5.506 1.00 53.31 193 GLY A CA 1
ATOM 1346 C C . GLY A 1 193 ? -41.794 20.637 -5.356 1.00 53.31 193 GLY A C 1
ATOM 1347 O O . GLY A 1 193 ? -41.817 21.098 -4.222 1.00 53.31 193 GLY A O 1
ATOM 1348 N N . CYS A 1 194 ? -42.059 21.408 -6.414 1.00 51.03 194 CYS A N 1
ATOM 1349 C CA . CYS A 1 194 ? -42.749 22.697 -6.249 1.00 51.03 194 CYS A CA 1
ATOM 1350 C C . CYS A 1 194 ? -44.254 22.450 -6.049 1.00 51.03 194 CYS A C 1
ATOM 1352 O O . CYS A 1 194 ? -45.080 22.802 -6.884 1.00 51.03 194 CYS A O 1
ATOM 1354 N N . ALA A 1 195 ? -44.616 21.802 -4.944 1.00 50.94 195 ALA A N 1
ATOM 1355 C CA . ALA A 1 195 ? -45.996 21.680 -4.503 1.00 50.94 195 ALA A CA 1
ATOM 1356 C C . ALA A 1 195 ? -46.040 21.820 -2.979 1.00 50.94 195 ALA A C 1
ATOM 1358 O O . ALA A 1 195 ? -45.833 20.870 -2.237 1.00 50.94 195 ALA A O 1
ATOM 1359 N N . SER A 1 196 ? -46.284 23.057 -2.544 1.00 59.47 196 SER A N 1
ATOM 1360 C CA . SER A 1 196 ? -47.273 23.390 -1.517 1.00 59.47 196 SER A CA 1
ATOM 1361 C C . SER A 1 196 ? -47.422 22.406 -0.343 1.00 59.47 196 SER A C 1
ATOM 1363 O O . SER A 1 196 ? -48.076 21.377 -0.466 1.00 59.47 196 SER A O 1
ATOM 1365 N N . SER A 1 197 ? -46.981 22.792 0.857 1.00 49.19 197 SER A N 1
ATOM 1366 C CA . SER A 1 197 ? -47.935 23.027 1.957 1.00 49.19 197 SER A CA 1
ATOM 1367 C C . SER A 1 197 ? -47.251 23.396 3.279 1.00 49.19 197 SER A C 1
ATOM 1369 O O . SER A 1 197 ? -46.465 22.658 3.855 1.00 49.19 197 SER A O 1
ATOM 1371 N N . ARG A 1 198 ? -47.623 24.589 3.751 1.00 53.72 198 ARG A N 1
ATOM 1372 C CA . ARG A 1 198 ? -47.899 24.969 5.145 1.00 53.72 198 ARG A CA 1
ATOM 1373 C C . ARG A 1 198 ? -47.025 24.346 6.237 1.00 53.72 198 ARG A C 1
ATOM 1375 O O . ARG A 1 198 ? -47.352 23.326 6.835 1.00 53.72 198 ARG A O 1
ATOM 1382 N N . SER A 1 199 ? -46.020 25.127 6.614 1.00 53.59 199 SER A N 1
ATOM 1383 C CA . SER A 1 199 ? -45.862 25.640 7.980 1.00 53.59 199 SER A CA 1
ATOM 1384 C C . SER A 1 199 ? -46.893 25.140 9.010 1.00 53.59 199 SER A C 1
ATOM 1386 O O . SER A 1 199 ? -48.004 25.661 9.127 1.00 53.59 199 SER A O 1
ATOM 1388 N N . ARG A 1 200 ? -46.466 24.197 9.852 1.00 47.81 200 ARG A N 1
ATOM 1389 C CA . ARG A 1 200 ? -46.912 24.130 11.247 1.00 47.81 200 ARG A CA 1
ATOM 1390 C C . ARG A 1 200 ? -45.697 24.343 12.154 1.00 47.81 200 ARG A C 1
ATOM 1392 O O . ARG A 1 200 ? -44.732 23.592 12.028 1.00 47.81 200 ARG A O 1
ATOM 1399 N N . PRO A 1 201 ? -45.713 25.345 13.048 1.00 52.16 201 PRO A N 1
ATOM 1400 C CA . PRO A 1 201 ? -44.681 25.491 14.062 1.00 52.16 201 PRO A CA 1
ATOM 1401 C C . PRO A 1 201 ? -44.822 24.351 15.075 1.00 52.16 201 PRO A C 1
ATOM 1403 O O . PRO A 1 201 ? -45.827 24.248 15.778 1.00 52.16 201 PRO A O 1
ATOM 1406 N N . VAL A 1 202 ? -43.819 23.478 15.139 1.00 55.88 202 VAL A N 1
ATOM 1407 C CA . VAL A 1 202 ? -43.672 22.537 16.250 1.00 55.88 202 VAL A CA 1
ATOM 1408 C C . VAL A 1 202 ? -43.086 23.322 17.417 1.00 55.88 202 VAL A C 1
ATOM 1410 O O . VAL A 1 202 ? -41.896 23.624 17.458 1.00 55.88 202 VAL A O 1
ATOM 1413 N N . CYS A 1 203 ? -43.951 23.688 18.358 1.00 49.41 203 CYS A N 1
ATOM 1414 C CA . CYS A 1 203 ? -43.546 24.092 19.694 1.00 49.41 203 CYS A CA 1
ATOM 1415 C C . CYS A 1 203 ? -42.875 22.894 20.382 1.00 49.41 203 CYS A C 1
ATOM 1417 O O . CYS A 1 203 ? -43.566 22.003 20.870 1.00 49.41 203 CYS A O 1
ATOM 1419 N N . CYS A 1 204 ? -41.543 22.870 20.445 1.00 49.00 204 CYS A N 1
ATOM 1420 C CA . CYS A 1 204 ? -40.842 22.043 21.425 1.00 49.00 204 CYS A CA 1
ATOM 1421 C C . CYS A 1 204 ? -40.688 22.837 22.733 1.00 49.00 204 CYS A C 1
ATOM 1423 O O . CYS A 1 204 ? -40.201 23.972 22.702 1.00 49.00 204 CYS A O 1
ATOM 1425 N N . PRO A 1 205 ? -41.095 22.271 23.883 1.00 55.31 205 PRO A N 1
ATOM 1426 C CA . PRO A 1 205 ? -40.963 22.924 25.171 1.00 55.31 205 PRO A CA 1
ATOM 1427 C C . PRO A 1 205 ? -39.491 23.000 25.586 1.00 55.31 205 PRO A C 1
ATOM 1429 O O . PRO A 1 205 ? -38.729 22.035 25.552 1.00 55.31 205 PRO A O 1
ATOM 1432 N N . ARG A 1 206 ? -39.114 24.206 25.991 1.00 55.69 206 ARG A N 1
ATOM 1433 C CA . ARG A 1 206 ? -37.837 24.580 26.586 1.00 55.69 206 ARG A CA 1
ATOM 1434 C C . ARG A 1 206 ? -37.758 23.940 27.979 1.00 55.69 206 ARG A C 1
ATOM 1436 O O . ARG A 1 206 ? -38.465 24.383 28.876 1.00 55.69 206 ARG A O 1
ATOM 1443 N N . GLY A 1 207 ? -36.904 22.932 28.165 1.00 64.31 207 GLY A N 1
ATOM 1444 C CA . GLY A 1 207 ? -36.484 22.497 29.503 1.00 64.31 207 GLY A CA 1
ATOM 1445 C C . GLY A 1 207 ? -36.493 20.991 29.753 1.00 64.31 207 GLY A C 1
ATOM 1446 O O . GLY A 1 207 ? -37.402 20.474 30.389 1.00 64.31 207 GLY A O 1
ATOM 1447 N N . ALA A 1 208 ? -35.424 20.306 29.355 1.00 55.50 208 ALA A N 1
ATOM 1448 C CA . ALA A 1 208 ? -34.991 19.082 30.024 1.00 55.50 208 ALA A CA 1
ATOM 1449 C C . ALA A 1 208 ? -33.457 18.980 29.924 1.00 55.50 208 ALA A C 1
ATOM 1451 O O . ALA A 1 208 ? -32.933 18.967 28.809 1.00 55.50 208 ALA A O 1
ATOM 1452 N N . PRO A 1 209 ? -32.711 18.953 31.044 1.00 63.88 209 PRO A N 1
ATOM 1453 C CA . PRO A 1 209 ? -31.276 18.695 31.009 1.00 63.88 209 PRO A CA 1
ATOM 1454 C C . PRO A 1 209 ? -31.015 17.207 30.712 1.00 63.88 209 PRO A C 1
ATOM 1456 O O . PRO A 1 209 ? -31.681 16.350 31.304 1.00 63.88 209 PRO A O 1
ATOM 1459 N N . PRO A 1 210 ? -30.040 16.860 29.850 1.00 58.53 210 PRO A N 1
ATOM 1460 C CA . PRO A 1 210 ? -29.606 15.478 29.708 1.00 58.53 210 PRO A CA 1
ATOM 1461 C C . PRO A 1 210 ? -28.951 15.029 31.020 1.00 58.53 210 PRO A C 1
ATOM 1463 O O . PRO A 1 210 ? -27.901 15.530 31.421 1.00 58.53 210 PRO A O 1
ATOM 1466 N N . ARG A 1 211 ? -29.605 14.100 31.724 1.00 55.59 211 ARG A N 1
ATOM 1467 C CA . ARG A 1 211 ? -29.031 13.429 32.891 1.00 55.59 211 ARG A CA 1
ATOM 1468 C C . ARG A 1 211 ? -27.910 12.498 32.436 1.00 55.59 211 ARG A C 1
ATOM 1470 O O . ARG A 1 211 ? -28.147 11.546 31.697 1.00 55.59 211 ARG A O 1
ATOM 1477 N N . CYS A 1 212 ? -26.711 12.762 32.947 1.00 51.75 212 CYS A N 1
ATOM 1478 C CA . CYS A 1 212 ? -25.586 11.838 32.973 1.00 51.75 212 CYS A CA 1
ATOM 1479 C C . CYS A 1 212 ? -26.010 10.496 33.583 1.00 51.75 212 CYS A C 1
ATOM 1481 O O . CYS A 1 212 ? -26.526 10.454 34.700 1.00 51.75 212 CYS A O 1
ATOM 1483 N N . SER A 1 213 ? -25.739 9.399 32.885 1.00 58.06 213 SER A N 1
ATOM 1484 C CA . SER A 1 213 ? -25.700 8.067 33.487 1.00 58.06 213 SER A CA 1
ATOM 1485 C C . SER A 1 213 ? -24.450 7.346 32.992 1.00 58.06 213 SER A C 1
ATOM 1487 O O . SER A 1 213 ? -24.423 6.761 31.918 1.00 58.06 213 SER A O 1
ATOM 1489 N N . SER A 1 214 ? -23.389 7.442 33.795 1.00 53.38 214 SER A N 1
ATOM 1490 C CA . SER A 1 214 ? -22.242 6.538 33.737 1.00 53.38 214 SER A CA 1
ATOM 1491 C C . SER A 1 214 ? -22.593 5.237 34.468 1.00 53.38 214 SER A C 1
ATOM 1493 O O . SER A 1 214 ? -22.980 5.307 35.637 1.00 53.38 214 SER A O 1
ATOM 1495 N N . PRO A 1 215 ? -22.384 4.054 33.874 1.00 62.78 215 PRO A N 1
ATOM 1496 C CA . PRO A 1 215 ? -22.106 2.826 34.612 1.00 62.78 215 PRO A CA 1
ATOM 1497 C C . PRO A 1 215 ? -20.576 2.646 34.645 1.00 62.78 215 PRO A C 1
ATOM 1499 O O . PRO A 1 215 ? -19.939 2.455 33.618 1.00 62.78 215 PRO A O 1
ATOM 1502 N N . ARG A 1 216 ? -19.896 3.032 35.728 1.00 63.62 216 ARG A N 1
ATOM 1503 C CA . ARG A 1 216 ? -19.562 2.222 36.916 1.00 63.62 216 ARG A CA 1
ATOM 1504 C C . ARG A 1 216 ? -18.804 0.925 36.578 1.00 63.62 216 ARG A C 1
ATOM 1506 O O . ARG A 1 216 ? -19.393 -0.072 36.190 1.00 63.62 216 ARG A O 1
ATOM 1513 N N . SER A 1 217 ? -17.491 1.019 36.788 1.00 61.53 217 SER A N 1
ATOM 1514 C CA . SER A 1 217 ? -16.487 -0.011 37.088 1.00 61.53 217 SER A CA 1
ATOM 1515 C C . SER A 1 217 ? -16.987 -1.434 37.381 1.00 61.53 217 SER A C 1
ATOM 1517 O O . SER A 1 217 ? -17.737 -1.647 38.336 1.00 61.53 217 SER A O 1
ATOM 1519 N N . GLY A 1 218 ? -16.416 -2.409 36.674 1.00 62.94 218 GLY A N 1
ATOM 1520 C CA . GLY A 1 218 ? -16.366 -3.809 37.085 1.00 62.94 218 GLY A CA 1
ATOM 1521 C C . GLY A 1 218 ? -14.939 -4.331 36.951 1.00 62.94 218 GLY A C 1
ATOM 1522 O O . GLY A 1 218 ? -14.530 -4.729 35.871 1.00 62.94 218 GLY A O 1
ATOM 1523 N N . SER A 1 219 ? -14.187 -4.275 38.047 1.00 65.25 219 SER A N 1
ATOM 1524 C CA . SER A 1 219 ? -12.894 -4.930 38.247 1.00 65.25 219 SER A CA 1
ATOM 1525 C C . SER A 1 219 ? -13.078 -6.418 38.559 1.00 65.25 219 SER A C 1
ATOM 1527 O O . SER A 1 219 ? -13.857 -6.740 39.464 1.00 65.25 219 SER A O 1
ATOM 1529 N N . ARG A 1 220 ? -12.306 -7.289 37.909 1.00 61.81 220 ARG A N 1
ATOM 1530 C CA . ARG A 1 220 ? -11.702 -8.488 38.508 1.00 61.81 220 ARG A CA 1
ATOM 1531 C C . ARG A 1 220 ? -10.341 -8.717 37.881 1.00 61.81 220 ARG A C 1
ATOM 1533 O O . ARG A 1 220 ? -10.236 -8.462 36.665 1.00 61.81 220 ARG A O 1
#

Radius of gyration: 29.58 Å; chains: 1; bounding box: 91×56×69 Å

Organism: Sorangium cellulosum (NCBI:txid56)

Foldseek 3Di:
DDPPQADDVPQQADPVGEGDPVNLVCVLVVVCSNHDPCSVVCCVVPPVSVVSSVVVNVVVVVVVVVVVVCVPPPNDPPCVVVPPDDDDDDDDDDDDDDDDDDPVVVVVVVVVVVVVLCVVVCVVPVVCVPVVVVVVVVVVVVVVVVVCVVVVVPPDPDDCVCVVVVVVVVVSVVVVVVVVVVVVVCVVVVPDDPDDDDDDDPDDDPDDDPDDDDDDDDDD

pLDDT: mean 73.29, std 16.31, range [47.5, 98.56]

Secondary structure (DSSP, 8-state):
--GGGSPPHHHHB-TTSPBPHHHHHHHHHT-GGGSPTTHHHHHHH-HHHHHHHHHHHHHHHHHHHHHHHHHSTTS---GGGGGGS-----PPPPPPPPPPPP-HHHHHHHHHHHHHHHHHHHHH-TTSHHHHHHHHHHHHHHHHHHHHHHHHT----SSGGGHHHHHHHHHHHHHHHHHHHHHHHHHHHSSS-------------S--------------

Sequence (220 aa):
MLDDDKLSPDLVWQPDGHLTEIALGALGDGEEALLPEGALAHAARCLPCASALGRAALLSLRVGEALREQAAPGAEEPAALREQAAPGAQAAPEPVAPREPLPIAALAVALALSALGAAPGLVAGASGLKESWDRLWRACSVVVQTGCAIAGNGALSGGLTALPWLSAALLVVVGLGIAWGRGNELSLKGGIGCASSRSRPVCCPRGAPPRCSSPRSGSR